Protein AF-A0A9J6GBS5-F1 (afdb_monomer_lite)

Sequence (223 aa):
MFEITDFQKIGVGLAGFGVAFLFLGVLLLFDKGLLALGNILFLCGLAFVIGLERTFRFFFQRHKIRGTLAFFGGIFIVIFGFPLIGIIVETYGFVLLFRQARIGLLFLWIAFQETRAGQLCSLVAPWLLAVLEFASDFLHSWAAKAAAVARHARDAAAERMGPAVARAREAARSTANAARRAWDGAARAATATREAAGIAAARVTSAASIGARQVAASVAVGG

Foldseek 3Di:
DPPDDPLLVVLLVLLVVLVVLCVVCVVVVNPLVSPLVSLVSNLSSVCSNCPVVRSVCLLPPPQLVQLNCQQVVLSVCSNVPNVVVSVVSNVVSVCSSCVPPPVVVVSVVVVVVVVPDPPCCVVCVVVVVVVVVVVVVVVVVVVVVVVVVVVVVVVVVCVVCVVVVVVVVVVVVVVVVVVVVVVVVVVVVVVVVVVVVVVVVVVVVVVVVVVVVVVVVVVVVVD

pLDDT: mean 73.9, std 12.35, range [40.25, 95.62]

InterPro domains:
  IPR007305 Vesicle transport protein, Got1/SFT2-like [PF04178] (15-103)
  IPR045176 Protein transport protein Got1 [PTHR21493] (1-100)

Secondary structure (DSSP, 8-state):
-----HHHHHHHHHHHHHHHHHHHHHHTTS-HHHHHHHHHHHHHHHHHHH-HHHHHHHHT-TTTHHHHHHHHHHHHHHHHT-HHHHHHHHHHHHHHHHTT-HHHHHHHHHHHHGGG-TTHHHHHHHHHHHHHHHHHHHHHHHHHHHHHHHHHHHHHHHHHHHHHHHHHHHHHHHHHHHHHHHHHHHHHHHHHHHHHHHHHHHHHHHHHHHHHHHHHHHHHH--

Radius of gyration: 45.29 Å; chains: 1; bounding box: 102×43×122 Å

Organism: Haemaphysalis longicornis (NCBI:txid44386)

Structure (mmCIF, N/CA/C/O backbone):
data_AF-A0A9J6GBS5-F1
#
_entry.id   AF-A0A9J6GBS5-F1
#
loop_
_atom_site.group_PDB
_atom_site.id
_atom_site.type_symbol
_atom_site.label_atom_id
_atom_site.label_alt_id
_atom_site.label_comp_id
_atom_site.label_asym_id
_atom_site.label_entity_id
_atom_site.label_seq_id
_atom_site.pdbx_PDB_ins_code
_atom_site.Cartn_x
_atom_site.Cartn_y
_atom_site.Cartn_z
_atom_site.occupancy
_atom_site.B_iso_or_equiv
_atom_site.auth_seq_id
_atom_site.auth_comp_id
_atom_site.auth_asym_id
_atom_site.auth_atom_id
_atom_site.pdbx_PDB_model_num
ATOM 1 N N . MET A 1 1 ? -23.380 20.936 25.375 1.00 41.56 1 MET A N 1
ATOM 2 C CA . MET A 1 1 ? -22.715 20.458 24.143 1.00 41.56 1 MET A CA 1
ATOM 3 C C . MET A 1 1 ? -22.132 19.093 24.461 1.00 41.56 1 MET A C 1
ATOM 5 O O . MET A 1 1 ? -21.594 18.953 25.548 1.00 41.56 1 MET A O 1
ATOM 9 N N . PHE A 1 2 ? -22.311 18.081 23.609 1.00 40.25 2 PHE A N 1
ATOM 10 C CA . PHE A 1 2 ? -21.666 16.779 23.817 1.00 40.25 2 PHE A CA 1
ATOM 11 C C . PHE A 1 2 ? -20.147 16.980 23.710 1.00 40.25 2 PHE A C 1
ATOM 13 O O . PHE A 1 2 ? -19.656 17.272 22.623 1.00 40.25 2 PHE A O 1
ATOM 20 N N . GLU A 1 3 ? -19.418 16.902 24.825 1.00 50.00 3 GLU A N 1
ATOM 21 C CA . GLU A 1 3 ? -17.952 16.939 24.823 1.00 50.00 3 GLU A CA 1
ATOM 22 C C . GLU A 1 3 ? -17.428 15.674 24.140 1.00 50.00 3 GLU A C 1
ATOM 24 O O . GLU A 1 3 ? -17.391 14.591 24.724 1.00 50.00 3 GLU A O 1
ATOM 29 N N . ILE A 1 4 ? -17.061 15.802 22.866 1.00 58.06 4 ILE A N 1
ATOM 30 C CA . ILE A 1 4 ? -16.294 14.778 22.160 1.00 58.06 4 ILE A CA 1
ATOM 31 C C . ILE A 1 4 ? -14.890 14.793 22.763 1.00 58.06 4 ILE A C 1
ATOM 33 O O . ILE A 1 4 ? -14.203 15.814 22.702 1.00 58.06 4 ILE A O 1
ATOM 37 N N . THR A 1 5 ? -14.468 13.666 23.334 1.00 67.56 5 THR A N 1
ATOM 38 C CA . THR A 1 5 ? -13.135 13.523 23.936 1.00 67.56 5 THR A CA 1
ATOM 39 C C . THR A 1 5 ? -12.060 13.618 22.849 1.00 67.56 5 THR A C 1
ATOM 41 O O . THR A 1 5 ? -12.264 13.129 21.738 1.00 67.56 5 THR A O 1
ATOM 44 N N . ASP A 1 6 ? -10.896 14.203 23.142 1.00 69.56 6 ASP A N 1
ATOM 45 C CA . ASP A 1 6 ? -9.840 14.410 22.131 1.00 69.56 6 ASP A CA 1
ATOM 46 C C . ASP A 1 6 ? -9.357 13.099 21.487 1.00 69.56 6 ASP A C 1
ATOM 48 O O . ASP A 1 6 ? -9.089 13.049 20.287 1.00 69.56 6 ASP A O 1
ATOM 52 N N . PHE A 1 7 ? -9.383 11.994 22.239 1.00 66.00 7 PHE A N 1
ATOM 53 C CA . PHE A 1 7 ? -9.142 10.649 21.708 1.00 66.00 7 PHE A CA 1
ATOM 54 C C . PHE A 1 7 ? -10.157 10.219 20.645 1.00 66.00 7 PHE A C 1
ATOM 56 O O . PHE A 1 7 ? -9.785 9.560 19.679 1.00 66.00 7 PHE A O 1
ATOM 63 N N . GLN A 1 8 ? -11.426 10.606 20.781 1.00 72.44 8 GLN A N 1
ATOM 64 C CA . GLN A 1 8 ? -12.451 10.270 19.796 1.00 72.44 8 GLN A CA 1
ATOM 65 C C . GLN A 1 8 ? -12.251 11.059 18.503 1.00 72.44 8 GLN A C 1
ATOM 67 O O . GLN A 1 8 ? -12.411 10.489 17.430 1.00 72.44 8 GLN A O 1
ATOM 72 N N . LYS A 1 9 ? -11.834 12.330 18.585 1.00 67.69 9 LYS A N 1
ATOM 73 C CA . LYS A 1 9 ? -11.489 13.138 17.400 1.00 67.69 9 LYS A CA 1
ATOM 74 C C . LYS A 1 9 ? -10.313 12.529 16.637 1.00 67.69 9 LYS A C 1
ATOM 76 O O . LYS A 1 9 ? -10.390 12.355 15.423 1.00 67.69 9 LYS A O 1
ATOM 81 N N . ILE A 1 10 ? -9.261 12.131 17.359 1.00 65.75 10 ILE A N 1
ATOM 82 C CA . ILE A 1 10 ? -8.110 11.422 16.778 1.00 65.75 10 ILE A CA 1
ATOM 83 C C . ILE A 1 10 ? -8.564 10.092 16.164 1.00 65.75 10 ILE A C 1
ATOM 85 O O . ILE A 1 10 ? -8.184 9.765 15.042 1.00 65.75 10 ILE A O 1
ATOM 89 N N . GLY A 1 11 ? -9.428 9.348 16.858 1.00 72.88 11 GLY A N 1
ATOM 90 C CA . GLY A 1 11 ? -9.975 8.084 16.373 1.00 72.88 11 GLY A CA 1
ATOM 91 C C . GLY A 1 11 ? -10.782 8.220 15.082 1.00 72.88 11 GLY A C 1
ATOM 92 O O . GLY A 1 11 ? -10.635 7.386 14.191 1.00 72.88 11 GLY A O 1
ATOM 93 N N . VAL A 1 12 ? -11.598 9.272 14.949 1.00 70.25 12 VAL A N 1
ATOM 94 C CA . VAL A 1 12 ? -12.374 9.554 13.728 1.00 70.25 12 VAL A CA 1
ATOM 95 C C . VAL A 1 12 ? -11.437 9.851 12.559 1.00 70.25 12 VAL A C 1
ATOM 97 O O . VAL A 1 12 ? -11.611 9.273 11.485 1.00 70.25 12 VAL A O 1
ATOM 100 N N . GLY A 1 13 ? -10.401 10.669 12.781 1.00 71.12 13 GLY A N 1
ATOM 101 C CA . GLY A 1 13 ? -9.370 10.938 11.777 1.00 71.12 13 GLY A CA 1
ATOM 102 C C . GLY A 1 13 ? -8.645 9.665 11.332 1.00 71.12 13 GLY A C 1
ATOM 103 O O . GLY A 1 13 ? -8.530 9.402 10.138 1.00 71.12 13 GLY A O 1
ATOM 104 N N . LEU A 1 14 ? -8.235 8.822 12.282 1.00 76.50 14 LEU A N 1
ATOM 105 C CA . LEU A 1 14 ? -7.505 7.584 12.005 1.00 76.50 14 LEU A CA 1
ATOM 106 C C . LEU A 1 14 ? -8.379 6.528 11.298 1.00 76.50 14 LEU A C 1
ATOM 108 O O . LEU A 1 14 ? -7.907 5.842 10.392 1.00 76.50 14 LEU A O 1
ATOM 112 N N . ALA A 1 15 ? -9.666 6.436 11.652 1.00 78.06 15 ALA A N 1
ATOM 113 C CA . ALA A 1 15 ? -10.622 5.551 10.988 1.00 78.06 15 ALA A CA 1
ATOM 114 C C . ALA A 1 15 ? -10.911 6.004 9.548 1.00 78.06 15 ALA A C 1
ATOM 116 O O . ALA A 1 15 ? -10.875 5.184 8.630 1.00 78.06 15 ALA A O 1
ATOM 117 N N . GLY A 1 16 ? -11.142 7.305 9.332 1.00 75.69 16 GLY A N 1
ATOM 118 C CA . GLY A 1 16 ? -11.307 7.873 7.990 1.00 75.69 16 GLY A CA 1
ATOM 119 C C . GLY A 1 16 ? -10.059 7.679 7.127 1.00 75.69 16 GLY A C 1
ATOM 120 O O . GLY A 1 16 ? -10.157 7.329 5.951 1.00 75.69 16 GLY A O 1
ATOM 121 N N . PHE A 1 17 ? -8.880 7.809 7.734 1.00 73.19 17 PHE A N 1
ATOM 122 C CA . PHE A 1 17 ? -7.609 7.580 7.062 1.00 73.19 17 PHE A CA 1
ATOM 123 C C . PHE A 1 17 ? -7.395 6.102 6.687 1.00 73.19 17 PHE A C 1
ATOM 125 O O . PHE A 1 17 ? -6.987 5.803 5.565 1.00 73.19 17 PHE A O 1
ATOM 132 N N . GLY A 1 18 ? -7.777 5.166 7.561 1.00 81.94 18 GLY A N 1
ATOM 133 C CA . GLY A 1 18 ? -7.796 3.734 7.247 1.00 81.94 18 GLY A CA 1
ATOM 134 C C . GLY A 1 18 ? -8.696 3.396 6.053 1.00 81.94 18 GLY A C 1
ATOM 135 O O . GLY A 1 18 ? -8.267 2.686 5.145 1.00 81.94 18 GLY A O 1
ATOM 136 N N . VAL A 1 19 ? -9.903 3.974 5.988 1.00 79.19 19 VAL A N 1
ATOM 137 C CA . VAL A 1 19 ? -10.825 3.796 4.846 1.00 79.19 19 VAL A CA 1
ATOM 138 C C . VAL A 1 19 ? -10.226 4.339 3.543 1.00 79.19 19 VAL A C 1
ATOM 140 O O . VAL A 1 19 ? -10.346 3.690 2.503 1.00 79.19 19 VAL A O 1
ATOM 143 N N . ALA A 1 20 ? -9.538 5.483 3.583 1.00 75.12 20 ALA A N 1
ATOM 144 C CA . ALA A 1 20 ? -8.852 6.027 2.411 1.00 75.12 20 ALA A CA 1
ATOM 145 C C . ALA A 1 20 ? -7.739 5.091 1.902 1.00 75.12 20 ALA A C 1
ATOM 147 O O . ALA A 1 20 ? -7.615 4.889 0.696 1.00 75.12 20 ALA A O 1
ATOM 148 N N . PHE A 1 21 ? -6.973 4.467 2.805 1.00 78.62 21 PHE A N 1
ATOM 149 C CA . PHE A 1 21 ? -5.938 3.487 2.452 1.00 78.62 21 PHE A CA 1
ATOM 150 C C . PHE A 1 21 ? -6.508 2.181 1.901 1.00 78.62 21 PHE A C 1
ATOM 152 O O . PHE A 1 21 ? -5.945 1.623 0.960 1.00 78.62 21 PHE A O 1
ATOM 159 N N . LEU A 1 22 ? -7.647 1.724 2.425 1.00 83.19 22 LEU A N 1
ATOM 160 C CA . LEU A 1 22 ? -8.371 0.587 1.857 1.00 83.19 22 LEU A CA 1
ATOM 161 C C . LEU A 1 22 ? -8.861 0.897 0.441 1.00 83.19 22 LEU A C 1
ATOM 163 O O . LEU A 1 22 ? -8.649 0.100 -0.472 1.00 83.19 22 LEU A O 1
ATOM 167 N N . PHE A 1 23 ? -9.444 2.078 0.232 1.00 80.12 23 PHE A N 1
ATOM 168 C CA . PHE A 1 23 ? -9.890 2.525 -1.086 1.00 80.12 23 PHE A CA 1
ATOM 169 C C . PHE A 1 23 ? -8.724 2.655 -2.076 1.00 80.12 23 PHE A C 1
ATOM 171 O O . PHE A 1 23 ? -8.799 2.142 -3.192 1.00 80.12 23 PHE A O 1
ATOM 178 N N . LEU A 1 24 ? -7.612 3.265 -1.656 1.00 77.50 24 LEU A N 1
ATOM 179 C CA . LEU A 1 24 ? -6.405 3.378 -2.473 1.00 77.50 24 LEU A CA 1
ATOM 180 C C . LEU A 1 24 ? -5.793 2.002 -2.784 1.00 77.50 24 LEU A C 1
ATOM 182 O O . LEU A 1 24 ? -5.370 1.766 -3.913 1.00 77.50 24 LEU A O 1
ATOM 186 N N . GLY A 1 25 ? -5.802 1.078 -1.820 1.00 83.06 25 GLY A N 1
ATOM 187 C CA . GLY A 1 25 ? -5.368 -0.306 -2.008 1.00 83.06 25 GLY A CA 1
ATOM 188 C C . GLY A 1 25 ? -6.194 -1.044 -3.062 1.00 83.06 25 GLY A C 1
ATOM 189 O O . GLY A 1 25 ? -5.632 -1.778 -3.871 1.00 83.06 25 GLY A O 1
ATOM 190 N N . VAL A 1 26 ? -7.507 -0.799 -3.121 1.00 78.69 26 VAL A N 1
ATOM 191 C CA . VAL A 1 26 ? -8.381 -1.323 -4.186 1.00 78.69 26 VAL A CA 1
ATOM 192 C C . VAL A 1 26 ? -8.064 -0.681 -5.540 1.00 78.69 26 VAL A C 1
ATOM 194 O O . VAL A 1 26 ? -7.950 -1.400 -6.533 1.00 78.69 26 VAL A O 1
ATOM 197 N N . LEU A 1 27 ? -7.875 0.644 -5.594 1.00 77.06 27 LEU A N 1
ATOM 198 C CA . LEU A 1 27 ? -7.564 1.364 -6.837 1.00 77.06 27 LEU A CA 1
ATOM 199 C C . LEU A 1 27 ? -6.208 0.971 -7.443 1.00 77.06 27 LEU A C 1
ATOM 201 O O . LEU A 1 27 ? -6.093 0.880 -8.663 1.00 77.06 27 LEU A O 1
ATOM 205 N N . LEU A 1 28 ? -5.197 0.688 -6.616 1.00 79.56 28 LEU A N 1
ATOM 206 C CA . LEU A 1 28 ? -3.868 0.235 -7.050 1.00 79.56 28 LEU A CA 1
ATOM 207 C C . LEU A 1 28 ? -3.808 -1.273 -7.374 1.00 79.56 28 LEU A C 1
ATOM 209 O O . LEU A 1 28 ? -2.770 -1.903 -7.200 1.00 79.56 28 LEU A O 1
ATOM 213 N N . LEU A 1 29 ? -4.905 -1.847 -7.886 1.00 76.81 29 LEU A N 1
ATOM 214 C CA . LEU A 1 29 ? -5.030 -3.266 -8.256 1.00 76.81 29 LEU A CA 1
ATOM 215 C C . LEU A 1 29 ? -4.855 -4.232 -7.070 1.00 76.81 29 LEU A C 1
ATOM 217 O O . LEU A 1 29 ? -4.189 -5.260 -7.188 1.00 76.81 29 LEU A O 1
ATOM 221 N N . PHE A 1 30 ? -5.509 -3.933 -5.944 1.00 74.88 30 PHE A N 1
ATOM 222 C CA . PHE A 1 30 ? -5.502 -4.760 -4.730 1.00 74.88 30 PHE A CA 1
ATOM 223 C C . PHE A 1 30 ? -4.106 -4.941 -4.114 1.00 74.88 30 PHE A C 1
ATOM 225 O O . PHE A 1 30 ? -3.674 -6.062 -3.818 1.00 74.88 30 PHE A O 1
ATOM 232 N N . ASP A 1 31 ? -3.404 -3.827 -3.887 1.00 80.44 31 ASP A N 1
ATOM 233 C CA . ASP A 1 31 ? -2.113 -3.841 -3.199 1.00 80.44 31 ASP A CA 1
ATOM 234 C C . ASP A 1 31 ? -2.283 -4.345 -1.754 1.00 80.44 31 ASP A C 1
ATOM 236 O O . ASP A 1 31 ? -2.947 -3.730 -0.913 1.00 80.44 31 ASP A O 1
ATOM 240 N N . LYS A 1 32 ? -1.672 -5.499 -1.467 1.00 81.75 32 LYS A N 1
ATOM 241 C CA . LYS A 1 32 ? -1.784 -6.198 -0.178 1.00 81.75 32 LYS A CA 1
ATOM 242 C C . LYS A 1 32 ? -1.235 -5.365 0.981 1.00 81.75 32 LYS A C 1
ATOM 244 O O . LYS A 1 32 ? -1.745 -5.471 2.093 1.00 81.75 32 LYS A O 1
ATOM 249 N N . GLY A 1 33 ? -0.199 -4.562 0.731 1.00 81.94 33 GLY A N 1
ATOM 250 C CA . GLY A 1 33 ? 0.441 -3.724 1.738 1.00 81.94 33 GLY A CA 1
ATOM 251 C C . GLY A 1 33 ? -0.453 -2.559 2.140 1.00 81.94 33 GLY A C 1
ATOM 252 O O . GLY A 1 33 ? -0.668 -2.344 3.331 1.00 81.94 33 GLY A O 1
ATOM 253 N N . LEU A 1 34 ? -1.035 -1.860 1.163 1.00 83.69 34 LEU A N 1
ATOM 254 C CA . LEU A 1 34 ? -1.983 -0.773 1.434 1.00 83.69 34 LEU A CA 1
ATOM 255 C C . LEU A 1 34 ? -3.262 -1.270 2.104 1.00 83.69 34 LEU A C 1
ATOM 257 O O . LEU A 1 34 ? -3.743 -0.625 3.031 1.00 83.69 34 LEU A O 1
ATOM 261 N N . LEU A 1 35 ? -3.785 -2.421 1.672 1.00 87.12 35 LEU A N 1
ATOM 262 C CA . LEU A 1 35 ? -4.969 -3.023 2.284 1.00 87.12 35 LEU A CA 1
ATOM 263 C C . LEU A 1 35 ? -4.705 -3.427 3.742 1.00 87.12 35 LEU A C 1
ATOM 265 O O . LEU A 1 35 ? -5.509 -3.132 4.624 1.00 87.12 35 LEU A O 1
ATOM 269 N N . ALA A 1 36 ? -3.551 -4.040 4.024 1.00 85.38 36 ALA A N 1
ATOM 270 C CA . ALA A 1 36 ? -3.161 -4.384 5.389 1.00 85.38 36 ALA A CA 1
ATOM 271 C C . ALA A 1 36 ? -2.962 -3.137 6.265 1.00 85.38 36 ALA A C 1
ATOM 273 O O . ALA A 1 36 ? -3.439 -3.102 7.401 1.00 85.38 36 ALA A O 1
ATOM 274 N N . LEU A 1 37 ? -2.302 -2.100 5.737 1.00 83.56 37 LEU A N 1
ATOM 275 C CA . LEU A 1 37 ? -2.094 -0.842 6.452 1.00 83.56 37 LEU A CA 1
ATOM 276 C C . LEU A 1 37 ? -3.438 -0.161 6.750 1.00 83.56 37 LEU A C 1
ATOM 278 O O . LEU A 1 37 ? -3.706 0.189 7.897 1.00 83.56 37 LEU A O 1
ATOM 282 N N . GLY A 1 38 ? -4.316 -0.059 5.749 1.00 85.69 38 GLY A N 1
ATOM 283 C CA . GLY A 1 38 ? -5.663 0.489 5.896 1.00 85.69 38 GLY A CA 1
ATOM 284 C C . GLY A 1 38 ? -6.472 -0.221 6.981 1.00 85.69 38 GLY A C 1
ATOM 285 O O . GLY A 1 38 ? -7.075 0.444 7.820 1.00 85.69 38 GLY A O 1
ATOM 286 N N . ASN A 1 39 ? -6.390 -1.553 7.048 1.00 88.19 39 ASN A N 1
ATOM 287 C CA . ASN A 1 39 ? -7.055 -2.358 8.075 1.00 88.19 39 ASN A CA 1
ATOM 288 C C . ASN A 1 39 ? -6.536 -2.105 9.490 1.00 88.19 39 ASN A C 1
ATOM 290 O O . ASN A 1 39 ? -7.329 -2.000 10.429 1.00 88.19 39 ASN A O 1
ATOM 294 N N . ILE A 1 40 ? -5.220 -1.968 9.658 1.00 85.00 40 ILE A N 1
ATOM 295 C CA . ILE A 1 40 ? -4.613 -1.654 10.958 1.00 85.00 40 ILE A CA 1
ATOM 296 C C . ILE A 1 40 ? -5.029 -0.252 11.411 1.00 85.00 40 ILE A C 1
ATOM 298 O O . ILE A 1 40 ? -5.483 -0.080 12.543 1.00 85.00 40 ILE A O 1
ATOM 302 N N . LEU A 1 41 ? -4.929 0.741 10.523 1.00 83.50 41 LEU A N 1
ATOM 303 C CA . LEU A 1 41 ? -5.320 2.119 10.821 1.00 83.50 41 LEU A CA 1
ATOM 304 C C . LEU A 1 41 ? -6.804 2.221 11.164 1.00 83.50 41 LEU A C 1
ATOM 306 O O . LEU A 1 41 ? -7.175 2.891 12.128 1.00 83.50 41 LEU A O 1
ATOM 310 N N . PHE A 1 42 ? -7.643 1.514 10.410 1.00 85.00 42 PHE A N 1
ATOM 311 C CA . PHE A 1 42 ? -9.076 1.476 10.635 1.00 85.00 42 PHE A CA 1
ATOM 312 C C . PHE A 1 42 ? -9.428 0.870 12.000 1.00 85.00 42 PHE A C 1
ATOM 314 O O . PHE A 1 42 ? -10.214 1.450 12.750 1.00 85.00 42 PHE A O 1
ATOM 321 N N . LEU A 1 43 ? -8.798 -0.250 12.368 1.00 84.31 43 LEU A N 1
ATOM 322 C CA . LEU A 1 43 ? -8.975 -0.889 13.674 1.00 84.31 43 LEU A CA 1
ATOM 323 C C . LEU A 1 43 ? -8.491 -0.014 14.832 1.00 84.31 43 LEU A C 1
ATOM 325 O O . LEU A 1 43 ? -9.193 0.110 15.838 1.00 84.31 43 LEU A O 1
ATOM 329 N N . CYS A 1 44 ? -7.321 0.615 14.695 1.00 82.00 44 CYS A N 1
ATOM 330 C CA . CYS A 1 44 ? -6.814 1.566 15.681 1.00 82.00 44 CYS A CA 1
ATOM 331 C C . CYS A 1 44 ? -7.753 2.770 15.827 1.00 82.00 44 CYS A C 1
ATOM 333 O O . CYS A 1 44 ? -8.066 3.168 16.949 1.00 82.00 44 CYS A O 1
ATOM 335 N N . GLY A 1 45 ? -8.258 3.315 14.718 1.00 78.62 45 GLY A N 1
ATOM 336 C CA . GLY A 1 45 ? -9.210 4.423 14.735 1.00 78.62 45 GLY A CA 1
ATOM 337 C C . GLY A 1 45 ? -10.508 4.046 15.433 1.00 78.62 45 GLY A C 1
ATOM 338 O O . GLY A 1 45 ? -10.952 4.741 16.345 1.00 78.62 45 GLY A O 1
ATOM 339 N N . LEU A 1 46 ? -11.063 2.880 15.101 1.00 80.94 46 LEU A N 1
ATOM 340 C CA . LEU A 1 46 ? -12.254 2.348 15.752 1.00 80.94 46 LEU A CA 1
ATOM 341 C C . LEU A 1 46 ? -12.054 2.159 17.266 1.00 80.94 46 LEU A C 1
ATOM 343 O O . LEU A 1 46 ? -12.938 2.514 18.051 1.00 80.94 46 LEU A O 1
ATOM 347 N N . ALA A 1 47 ? -10.887 1.654 17.675 1.00 80.88 47 ALA A N 1
ATOM 348 C CA . ALA A 1 47 ? -10.535 1.485 19.080 1.00 80.88 47 ALA A CA 1
ATOM 349 C C . ALA A 1 47 ? -10.457 2.821 19.834 1.00 80.88 47 ALA A C 1
ATOM 351 O O . ALA A 1 47 ? -10.868 2.884 20.991 1.00 80.88 47 ALA A O 1
ATOM 352 N N . PHE A 1 48 ? -9.996 3.896 19.191 1.00 73.94 48 PHE A N 1
ATOM 353 C CA . PHE A 1 48 ? -9.969 5.235 19.787 1.00 73.94 48 PHE A CA 1
ATOM 354 C C . PHE A 1 48 ? -11.343 5.921 19.815 1.00 73.94 48 PHE A C 1
ATOM 356 O O . PHE A 1 48 ? -11.651 6.603 20.790 1.00 73.94 48 PHE A O 1
ATOM 363 N N . VAL A 1 49 ? -12.206 5.702 18.813 1.00 73.75 49 VAL A N 1
ATOM 364 C CA . VAL A 1 49 ? -13.579 6.253 18.812 1.00 73.75 49 VAL A CA 1
ATOM 365 C C . VAL A 1 49 ? -14.442 5.622 19.908 1.00 73.75 49 VAL A C 1
ATOM 367 O O . VAL A 1 49 ? -15.182 6.319 20.607 1.00 73.75 49 VAL A O 1
ATOM 370 N N . ILE A 1 50 ? -14.364 4.297 20.059 1.00 72.88 50 ILE A N 1
ATOM 371 C CA . ILE A 1 50 ? -15.185 3.535 21.014 1.00 72.88 50 ILE A CA 1
ATOM 372 C C . ILE A 1 50 ? -14.525 3.464 22.406 1.00 72.88 50 ILE A C 1
ATOM 374 O O . ILE A 1 50 ? -15.223 3.361 23.419 1.00 72.88 50 ILE A O 1
ATOM 378 N N . GLY A 1 51 ? -13.194 3.531 22.464 1.00 69.38 51 GLY A N 1
ATOM 379 C CA . GLY A 1 51 ? -12.363 3.284 23.643 1.00 69.38 51 GLY A CA 1
ATOM 380 C C . GLY A 1 51 ? -11.850 1.839 23.681 1.00 69.38 51 GLY A C 1
ATOM 381 O O . GLY A 1 51 ? -12.623 0.899 23.487 1.00 69.38 51 GLY A O 1
ATOM 382 N N . LEU A 1 52 ? -10.554 1.642 23.951 1.00 64.56 52 LEU A N 1
ATOM 383 C CA . LEU A 1 52 ? -9.851 0.345 23.898 1.00 64.56 52 LEU A CA 1
ATOM 384 C C . LEU A 1 52 ? -10.557 -0.761 24.703 1.00 64.56 52 LEU A C 1
ATOM 386 O O . LEU A 1 52 ? -10.838 -1.841 24.183 1.00 64.56 52 LEU A O 1
ATOM 390 N N . GLU A 1 53 ? -10.929 -0.460 25.945 1.00 64.81 53 GLU A N 1
ATOM 391 C CA . GLU A 1 53 ? -11.574 -1.408 26.861 1.00 64.81 53 GLU A CA 1
ATOM 392 C C . GLU A 1 53 ? -12.998 -1.784 26.409 1.00 64.81 53 GLU A C 1
ATOM 394 O O . GLU A 1 53 ? -13.410 -2.947 26.451 1.00 64.81 53 GLU A O 1
ATOM 399 N N . ARG A 1 54 ? -13.747 -0.805 25.885 1.00 66.94 54 ARG A N 1
ATOM 400 C CA . ARG A 1 54 ? -15.104 -1.012 25.358 1.00 66.94 54 ARG A CA 1
ATOM 401 C C . ARG A 1 54 ? -15.087 -1.734 24.015 1.00 66.94 54 ARG A C 1
ATOM 403 O O . ARG A 1 54 ? -15.968 -2.553 23.769 1.00 66.94 54 ARG A O 1
ATOM 410 N N . THR A 1 55 ? -14.077 -1.483 23.186 1.00 65.88 55 THR A N 1
ATOM 411 C CA . THR A 1 55 ? -13.885 -2.118 21.876 1.00 65.88 55 THR A CA 1
ATOM 412 C C . THR A 1 55 ? -13.561 -3.594 22.038 1.00 65.88 55 THR A C 1
ATOM 414 O O . THR A 1 55 ? -14.227 -4.425 21.426 1.00 65.88 55 THR A O 1
ATOM 417 N N . PHE A 1 56 ? -12.634 -3.949 22.934 1.00 67.12 56 PHE A N 1
ATOM 418 C CA . PHE A 1 56 ? -12.345 -5.354 23.235 1.00 67.12 56 PHE A CA 1
ATOM 419 C C . PHE A 1 56 ? -13.583 -6.087 23.753 1.00 67.12 56 PHE A C 1
ATOM 421 O O . PHE A 1 56 ? -13.920 -7.165 23.260 1.00 67.12 56 PHE A O 1
ATOM 428 N N . ARG A 1 57 ? -14.326 -5.476 24.684 1.00 69.81 57 ARG A N 1
ATOM 429 C CA . ARG A 1 57 ? -15.561 -6.073 25.207 1.00 69.81 57 ARG A CA 1
ATOM 430 C C . ARG A 1 57 ? -16.664 -6.176 24.148 1.00 69.81 57 ARG A C 1
ATOM 432 O O . ARG A 1 57 ? -17.465 -7.101 24.207 1.00 69.81 57 ARG A O 1
ATOM 439 N N . PHE A 1 58 ? -16.706 -5.261 23.181 1.00 67.50 58 PHE A N 1
ATOM 440 C CA . PHE A 1 58 ? -17.662 -5.261 22.071 1.00 67.50 58 PHE A CA 1
ATOM 441 C C . PHE A 1 58 ? -17.330 -6.324 21.011 1.00 67.50 58 PHE A C 1
ATOM 443 O O . PHE A 1 58 ? -18.223 -7.047 20.572 1.00 67.50 58 PHE A O 1
ATOM 450 N N . PHE A 1 59 ? -16.053 -6.482 20.652 1.00 67.50 59 PHE A N 1
ATOM 451 C CA . PHE A 1 59 ? -15.600 -7.500 19.698 1.00 67.50 59 PHE A CA 1
ATOM 452 C C . PHE A 1 59 ? -15.693 -8.927 20.263 1.00 67.50 59 PHE A C 1
ATOM 454 O O . PHE A 1 59 ? -16.000 -9.857 19.515 1.00 67.50 59 PHE A O 1
ATOM 461 N N . PHE A 1 60 ? -15.492 -9.118 21.572 1.00 66.25 60 PHE A N 1
ATOM 462 C CA . PHE A 1 60 ? -15.547 -10.438 22.222 1.00 66.25 60 PHE A CA 1
ATOM 463 C C . PHE A 1 60 ? -16.907 -10.802 22.839 1.00 66.25 60 PHE A C 1
ATOM 465 O O . PHE A 1 60 ? -17.039 -11.818 23.526 1.00 66.25 60 PHE A O 1
ATOM 472 N N . GLN A 1 61 ? -17.962 -10.029 22.573 1.00 71.81 61 GLN A N 1
ATOM 473 C CA . GLN A 1 61 ? -19.312 -10.411 22.983 1.00 71.81 61 GLN A CA 1
ATOM 474 C C . GLN A 1 61 ? -19.784 -11.672 22.251 1.00 71.81 61 GLN A C 1
ATOM 476 O O . GLN A 1 61 ? -19.720 -11.757 21.025 1.00 71.81 61 GLN A O 1
ATOM 481 N N . ARG A 1 62 ? -20.344 -12.636 23.000 1.00 65.75 62 ARG A N 1
ATOM 482 C CA . ARG A 1 62 ? -20.816 -13.936 22.480 1.00 65.75 62 ARG A CA 1
ATOM 483 C C . ARG A 1 62 ? -21.774 -13.810 21.288 1.00 65.75 62 ARG A C 1
ATOM 485 O O . ARG A 1 62 ? -21.748 -14.668 20.412 1.00 65.75 62 ARG A O 1
ATOM 492 N N . HIS A 1 63 ? -22.573 -12.740 21.205 1.00 69.81 63 HIS A N 1
ATOM 493 C CA . HIS A 1 63 ? -23.484 -12.516 20.073 1.00 69.81 63 HIS A CA 1
ATOM 494 C C . HIS A 1 63 ? -22.819 -11.874 18.843 1.00 69.81 63 HIS A C 1
ATOM 496 O O . HIS A 1 63 ? -23.411 -11.891 17.765 1.00 69.81 63 HIS A O 1
ATOM 502 N N . LYS A 1 64 ? -21.599 -11.335 18.978 1.00 71.81 64 LYS A N 1
ATOM 503 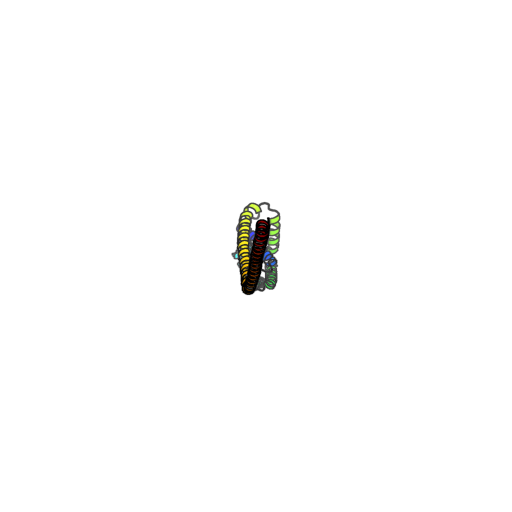C CA . LYS A 1 64 ? -20.821 -10.681 17.908 1.00 71.81 64 LYS A CA 1
ATOM 504 C C . LYS A 1 64 ? -19.642 -11.489 17.385 1.00 71.81 64 LYS A C 1
ATOM 506 O O . LYS A 1 64 ? -19.135 -11.147 16.320 1.00 71.81 64 LYS A O 1
ATOM 511 N N . ILE A 1 65 ? -19.266 -12.585 18.048 1.00 78.69 65 ILE A N 1
ATOM 512 C CA . ILE A 1 65 ? -18.116 -13.425 17.662 1.00 78.69 65 ILE A CA 1
ATOM 513 C C . ILE A 1 65 ? -18.145 -13.821 16.181 1.00 78.69 65 ILE A C 1
ATOM 515 O O . ILE A 1 65 ? -17.102 -13.811 15.543 1.00 78.69 65 ILE A O 1
ATOM 519 N N . ARG A 1 66 ? -19.319 -14.109 15.600 1.00 81.69 66 ARG A N 1
ATOM 520 C CA . ARG A 1 66 ? -19.429 -14.452 14.168 1.00 81.69 66 ARG A CA 1
ATOM 521 C C . ARG A 1 66 ? -18.969 -13.316 13.245 1.00 81.69 66 ARG A C 1
ATOM 523 O O . ARG A 1 66 ? -18.339 -13.584 12.231 1.00 81.69 66 ARG A O 1
ATOM 530 N N . GLY A 1 67 ? -19.269 -12.066 13.601 1.00 83.12 67 GLY A N 1
ATOM 531 C CA . GLY A 1 67 ? -18.824 -10.886 12.854 1.00 83.12 67 GLY A CA 1
ATOM 532 C C . GLY A 1 67 ? -17.339 -10.610 13.070 1.00 83.12 67 GLY A C 1
ATOM 533 O O . GLY A 1 67 ? -16.616 -10.397 12.106 1.00 83.12 67 GLY A O 1
ATOM 534 N N . THR A 1 68 ? -16.868 -10.717 14.316 1.00 83.44 68 THR A N 1
ATOM 535 C CA . THR A 1 68 ? -15.446 -10.605 14.678 1.00 83.44 68 THR A CA 1
ATOM 536 C C . THR A 1 68 ? -14.586 -11.616 13.929 1.00 83.44 68 THR A C 1
ATOM 538 O O . THR A 1 68 ? -13.606 -11.230 13.302 1.00 83.44 68 THR A O 1
ATOM 541 N N . LEU A 1 69 ? -14.972 -12.896 13.922 1.00 86.56 69 LEU A N 1
ATOM 542 C CA . LEU A 1 69 ? -14.233 -13.932 13.201 1.00 86.56 69 LEU A CA 1
ATOM 543 C C . LEU A 1 69 ? -14.222 -13.685 11.692 1.00 86.56 69 LEU A C 1
ATOM 545 O O . LEU A 1 69 ? -13.192 -13.889 11.066 1.00 86.56 69 LEU A O 1
ATOM 549 N N . ALA A 1 70 ? -15.342 -13.250 11.111 1.00 87.69 70 ALA A N 1
ATOM 550 C CA . ALA A 1 70 ? -15.405 -12.938 9.686 1.00 87.69 70 ALA A CA 1
ATOM 551 C C . ALA A 1 70 ? -14.541 -11.716 9.336 1.00 87.69 70 ALA A C 1
ATOM 553 O O . ALA A 1 70 ? -13.825 -11.742 8.346 1.00 87.69 70 ALA A O 1
ATOM 554 N N . PHE A 1 71 ? -14.538 -10.678 10.174 1.00 86.50 71 PHE A N 1
ATOM 555 C CA . PHE A 1 71 ? -13.734 -9.478 9.960 1.00 86.50 71 PHE A CA 1
ATOM 556 C C . PHE A 1 71 ? -12.228 -9.765 10.071 1.00 86.50 71 PHE A C 1
ATOM 558 O O . PHE A 1 71 ? -11.483 -9.532 9.123 1.00 86.50 71 PHE A O 1
ATOM 565 N N . PHE A 1 72 ? -11.779 -10.364 11.181 1.00 88.00 72 PHE A N 1
ATOM 566 C CA . PHE A 1 72 ? -10.373 -10.760 11.333 1.00 88.00 72 PHE A CA 1
ATOM 567 C C . PHE A 1 72 ? -9.972 -11.845 10.328 1.00 88.00 72 PHE A C 1
ATOM 569 O O . PHE A 1 72 ? -8.868 -11.808 9.795 1.00 88.00 72 PHE A O 1
ATOM 576 N N . GLY A 1 73 ? -10.871 -12.780 10.016 1.00 89.69 73 GLY A N 1
ATOM 577 C CA . GLY A 1 73 ? -10.670 -13.780 8.970 1.00 89.69 73 GLY A CA 1
ATOM 578 C C . GLY A 1 73 ? -10.466 -13.147 7.594 1.00 89.69 73 GLY A C 1
ATOM 579 O O . GLY A 1 73 ? -9.559 -13.553 6.874 1.00 89.69 73 GLY A O 1
ATOM 580 N N . GLY A 1 74 ? -11.235 -12.108 7.260 1.00 87.00 74 GLY A N 1
ATOM 581 C CA . GLY A 1 74 ? -11.048 -11.298 6.056 1.00 87.00 74 GLY A CA 1
ATOM 582 C C . GLY A 1 74 ? -9.657 -10.668 5.999 1.00 87.00 74 GLY A C 1
ATOM 583 O O . GLY A 1 74 ? -8.952 -10.862 5.011 1.00 87.00 74 GLY A O 1
ATOM 584 N N . ILE A 1 75 ? -9.208 -10.038 7.093 1.00 87.81 75 ILE A N 1
ATOM 585 C CA . ILE A 1 75 ? -7.851 -9.472 7.209 1.00 87.81 75 ILE A CA 1
ATOM 586 C C . ILE A 1 75 ? -6.781 -10.545 6.964 1.00 87.81 75 ILE A C 1
ATOM 588 O O . ILE A 1 75 ? -5.856 -10.330 6.181 1.00 87.81 75 ILE A O 1
ATOM 592 N N . PHE A 1 76 ? -6.912 -11.724 7.580 1.00 88.00 76 PHE A N 1
ATOM 593 C CA . PHE A 1 76 ? -5.983 -12.831 7.343 1.00 88.00 76 PHE A CA 1
ATOM 594 C C . PHE A 1 76 ? -5.965 -13.255 5.867 1.00 88.00 76 PHE A C 1
ATOM 596 O O . PHE A 1 76 ? -4.889 -13.414 5.295 1.00 88.00 76 PHE A O 1
ATOM 603 N N . ILE A 1 77 ? -7.128 -13.382 5.221 1.00 87.88 77 ILE A N 1
ATOM 604 C CA . ILE A 1 77 ? -7.236 -13.749 3.798 1.00 87.88 77 ILE A CA 1
ATOM 605 C C . ILE A 1 77 ? -6.563 -12.703 2.889 1.00 87.88 77 ILE A C 1
ATOM 607 O O . ILE A 1 77 ? -5.889 -13.076 1.922 1.00 87.88 77 ILE A O 1
ATOM 611 N N . VAL A 1 78 ? -6.688 -11.408 3.209 1.00 86.12 78 VAL A N 1
ATOM 612 C CA . VAL A 1 78 ? -5.980 -10.325 2.502 1.00 86.12 78 VAL A CA 1
ATOM 613 C C . VAL A 1 78 ? -4.463 -10.523 2.598 1.00 86.12 78 VAL A C 1
ATOM 615 O O . VAL A 1 78 ? -3.777 -10.486 1.573 1.00 86.12 78 VAL A O 1
ATOM 618 N N . ILE A 1 79 ? -3.945 -10.804 3.800 1.00 81.81 79 ILE A N 1
ATOM 619 C CA . ILE A 1 79 ? -2.508 -11.015 4.040 1.00 81.81 79 ILE A CA 1
ATOM 620 C C . ILE A 1 79 ? -1.996 -12.275 3.320 1.00 81.81 79 ILE A C 1
ATOM 622 O O . ILE A 1 79 ? -0.926 -12.240 2.713 1.00 81.81 79 ILE A O 1
ATOM 626 N N . PHE A 1 80 ? -2.771 -13.366 3.306 1.00 82.62 80 PHE A N 1
ATOM 627 C CA . PHE A 1 80 ? -2.412 -14.612 2.608 1.00 82.62 80 PHE A CA 1
ATOM 628 C C . PHE A 1 80 ? -2.432 -14.504 1.079 1.00 82.62 80 PHE A C 1
ATOM 630 O O . PHE A 1 80 ? -1.959 -15.400 0.383 1.00 82.62 80 PHE A O 1
ATOM 637 N N . GLY A 1 81 ? -2.912 -13.385 0.539 1.00 80.25 81 GLY A N 1
ATOM 638 C CA . GLY A 1 81 ? -2.747 -13.054 -0.866 1.00 80.25 81 GLY A CA 1
ATOM 639 C C . GLY A 1 81 ? -3.985 -13.218 -1.731 1.00 80.25 81 GLY A C 1
ATOM 640 O O . GLY A 1 81 ? -3.846 -13.116 -2.948 1.00 80.25 81 GLY A O 1
ATOM 641 N N . PHE A 1 82 ? -5.166 -13.363 -1.124 1.00 84.94 82 PHE A N 1
ATOM 642 C CA . PHE A 1 82 ? -6.461 -13.293 -1.807 1.00 84.94 82 PHE A CA 1
ATOM 643 C C . PHE A 1 82 ? -7.228 -12.014 -1.416 1.00 84.94 82 PHE A C 1
ATOM 645 O O . PHE A 1 82 ? -8.306 -12.099 -0.824 1.00 84.94 82 PHE A O 1
ATOM 652 N N . PRO A 1 83 ? -6.712 -10.810 -1.739 1.00 82.88 83 PRO A N 1
ATOM 653 C CA . PRO A 1 83 ? -7.293 -9.547 -1.287 1.00 82.88 83 PRO A CA 1
ATOM 654 C C . PRO A 1 83 ? -8.741 -9.337 -1.745 1.00 82.88 83 PRO A C 1
ATOM 656 O O . PRO A 1 83 ? -9.537 -8.803 -0.983 1.00 82.88 83 PRO A O 1
ATOM 659 N N . LEU A 1 84 ? -9.124 -9.824 -2.931 1.00 83.06 84 LEU A N 1
ATOM 660 C CA . LEU A 1 84 ? -10.499 -9.704 -3.426 1.00 83.06 84 LEU A CA 1
ATOM 661 C C . LEU A 1 84 ? -11.508 -10.443 -2.528 1.00 83.06 84 LEU A C 1
ATOM 663 O O . LEU A 1 84 ? -12.515 -9.874 -2.116 1.00 83.06 84 LEU A O 1
ATOM 667 N N . ILE A 1 85 ? -11.218 -11.705 -2.194 1.00 86.56 85 ILE A N 1
ATOM 668 C CA . ILE A 1 85 ? -12.059 -12.518 -1.301 1.00 86.56 85 ILE A CA 1
ATOM 669 C C . ILE A 1 85 ? -12.001 -11.939 0.114 1.00 86.56 85 ILE A C 1
ATOM 671 O O . ILE A 1 85 ? -13.029 -11.828 0.779 1.00 86.56 85 ILE A O 1
ATOM 675 N N . GLY A 1 86 ? -10.806 -11.528 0.544 1.00 87.94 86 GLY A N 1
ATOM 676 C CA . GLY A 1 86 ? -10.571 -10.908 1.838 1.00 87.94 86 GLY A CA 1
ATOM 677 C C . GLY A 1 86 ? -11.463 -9.692 2.069 1.00 87.94 86 GLY A C 1
ATOM 678 O O . GLY A 1 86 ? -12.194 -9.686 3.048 1.00 87.94 86 GLY A O 1
ATOM 679 N N . ILE A 1 87 ? -11.511 -8.738 1.133 1.00 87.00 87 ILE A N 1
ATOM 680 C CA . ILE A 1 87 ? -12.347 -7.528 1.241 1.00 87.00 87 ILE A CA 1
ATOM 681 C C . ILE A 1 87 ? -13.840 -7.862 1.309 1.00 87.00 87 ILE A C 1
ATOM 683 O O . ILE A 1 87 ? -14.570 -7.245 2.083 1.00 87.00 87 ILE A O 1
ATOM 687 N N . ILE A 1 88 ? -14.317 -8.840 0.532 1.00 87.38 88 ILE A N 1
ATOM 688 C CA . ILE A 1 88 ? -15.730 -9.255 0.565 1.00 87.38 88 ILE A CA 1
ATOM 689 C C . ILE A 1 88 ? -16.081 -9.829 1.943 1.00 87.38 88 ILE A C 1
ATOM 691 O O . ILE A 1 88 ? -17.082 -9.441 2.549 1.00 87.38 88 ILE A O 1
ATOM 695 N N . VAL A 1 89 ? -15.242 -10.734 2.450 1.00 89.06 89 VAL A N 1
ATOM 696 C CA . VAL A 1 89 ? -15.423 -11.375 3.759 1.00 89.06 89 VAL A CA 1
ATOM 697 C C . VAL A 1 89 ? -15.295 -10.356 4.893 1.00 89.06 89 VAL A C 1
ATOM 699 O O . VAL A 1 89 ? -16.100 -10.361 5.823 1.00 89.06 89 VAL A O 1
ATOM 702 N N . GLU A 1 90 ? -14.330 -9.448 4.791 1.00 89.12 90 GLU A N 1
ATOM 703 C CA . GLU A 1 90 ? -14.080 -8.383 5.753 1.00 89.12 90 GLU A CA 1
ATOM 704 C C . GLU A 1 90 ? -15.258 -7.406 5.815 1.00 89.12 90 GLU A C 1
ATOM 706 O O . GLU A 1 90 ? -15.793 -7.164 6.896 1.00 89.12 90 GLU A O 1
ATOM 711 N N . THR A 1 91 ? -15.746 -6.934 4.662 1.00 83.19 91 THR A N 1
ATOM 712 C CA . THR A 1 91 ? -16.924 -6.056 4.567 1.00 83.19 91 THR A CA 1
ATOM 713 C C . THR A 1 91 ? -18.162 -6.749 5.136 1.00 83.19 91 THR A C 1
ATOM 715 O O . THR A 1 91 ? -18.928 -6.144 5.886 1.00 83.19 91 THR A O 1
ATOM 718 N N . TYR A 1 92 ? -18.349 -8.041 4.847 1.00 86.56 92 TYR A N 1
ATOM 719 C CA . TYR A 1 92 ? -19.445 -8.823 5.417 1.00 86.56 92 TYR A CA 1
ATOM 720 C C . TYR A 1 92 ? -19.338 -8.937 6.947 1.00 86.56 92 TYR A C 1
ATOM 722 O O . TYR A 1 92 ? -20.317 -8.700 7.661 1.00 86.56 92 TYR A O 1
ATOM 730 N N . GLY A 1 93 ? -18.147 -9.248 7.464 1.00 84.88 93 GLY A N 1
ATOM 731 C CA . GLY A 1 93 ? -17.870 -9.310 8.899 1.00 84.88 93 GLY A CA 1
ATOM 732 C C . GLY A 1 93 ? -18.086 -7.968 9.594 1.00 84.88 93 GLY A C 1
ATOM 733 O O . GLY A 1 93 ? -18.724 -7.919 10.649 1.00 84.88 93 GLY A O 1
ATOM 734 N N . PHE A 1 94 ? -17.644 -6.881 8.960 1.00 82.44 94 PHE A N 1
ATOM 735 C CA . PHE A 1 94 ? -17.839 -5.510 9.414 1.00 82.44 94 PHE A CA 1
ATOM 736 C C . PHE A 1 94 ? -19.329 -5.161 9.508 1.00 82.44 94 PHE A C 1
ATOM 738 O O . PHE A 1 94 ? -19.817 -4.782 10.575 1.00 82.44 94 PHE A O 1
ATOM 745 N N . VAL A 1 95 ? -20.104 -5.386 8.443 1.00 81.12 95 VAL A N 1
ATOM 746 C CA . VAL A 1 95 ? -21.557 -5.156 8.455 1.00 81.12 95 VAL A CA 1
ATOM 747 C C . VAL A 1 95 ? -22.231 -5.971 9.562 1.00 81.12 95 VAL A C 1
ATOM 749 O O . VAL A 1 95 ? -23.072 -5.444 10.287 1.00 81.12 95 VAL A O 1
ATOM 752 N N . LEU A 1 96 ? -21.840 -7.232 9.769 1.00 81.75 96 LEU A N 1
ATOM 753 C CA . LEU A 1 96 ? -22.424 -8.095 10.801 1.00 81.75 96 LEU A CA 1
ATOM 754 C C . LEU A 1 96 ? -22.087 -7.632 12.235 1.00 81.75 96 LEU A C 1
ATOM 756 O O . LEU A 1 96 ? -22.940 -7.683 13.134 1.00 81.75 96 LEU A O 1
ATOM 760 N N . LEU A 1 97 ? -20.866 -7.131 12.447 1.00 76.44 97 LEU A N 1
ATOM 761 C CA . LEU A 1 97 ? -20.422 -6.496 13.691 1.00 76.44 97 LEU A CA 1
ATOM 762 C C . LEU A 1 97 ? -21.290 -5.276 14.023 1.00 76.44 97 LEU A C 1
ATOM 764 O O . LEU A 1 97 ? -21.818 -5.187 15.137 1.00 76.44 97 LEU A O 1
ATOM 768 N N . PHE A 1 98 ? -21.548 -4.404 13.047 1.00 70.06 98 PHE A N 1
ATOM 769 C CA . PHE A 1 98 ? -22.269 -3.144 13.262 1.00 70.06 98 PHE A CA 1
ATOM 770 C C . PHE A 1 98 ? -23.792 -3.215 13.070 1.00 70.06 98 PHE A C 1
ATOM 772 O O . PHE A 1 98 ? -24.488 -2.330 13.558 1.00 70.06 98 PHE A O 1
ATOM 779 N N . ARG A 1 99 ? -24.352 -4.299 12.509 1.00 68.50 99 ARG A N 1
ATOM 780 C CA . ARG A 1 99 ? -25.805 -4.458 12.254 1.00 68.50 99 ARG A CA 1
ATOM 781 C C . ARG A 1 99 ? -26.704 -4.250 13.476 1.00 68.50 99 ARG A C 1
ATOM 783 O O . ARG A 1 99 ? -27.824 -3.775 13.352 1.00 68.50 99 ARG A O 1
ATOM 790 N N . GLN A 1 100 ? -26.220 -4.623 14.659 1.00 61.06 100 GLN A N 1
ATOM 791 C CA . GLN A 1 100 ? -26.972 -4.492 15.921 1.00 61.06 100 GLN A CA 1
ATOM 792 C C . GLN A 1 100 ? -26.569 -3.256 16.736 1.00 61.06 100 GLN A C 1
ATOM 794 O O . GLN A 1 100 ? -27.110 -3.028 17.814 1.00 61.06 100 GLN A O 1
ATOM 799 N N . ALA A 1 101 ? -25.569 -2.506 16.278 1.00 57.78 101 ALA A N 1
ATOM 800 C CA . ALA A 1 101 ? -25.025 -1.388 17.019 1.00 57.78 101 ALA A CA 1
ATOM 801 C C . ALA A 1 101 ? -25.638 -0.092 16.491 1.00 57.78 101 ALA A C 1
ATOM 803 O O . ALA A 1 101 ? -25.399 0.296 15.351 1.00 57.78 101 ALA A O 1
ATOM 804 N N . ARG A 1 102 ? -26.326 0.653 17.367 1.00 55.25 102 ARG A N 1
ATOM 805 C CA . ARG A 1 102 ? -26.679 2.073 17.146 1.00 55.25 102 ARG A CA 1
ATOM 806 C C . ARG A 1 102 ? -25.470 2.941 16.727 1.00 55.25 102 ARG A C 1
ATOM 808 O O . ARG A 1 102 ? -25.648 4.046 16.237 1.00 55.25 102 ARG A O 1
ATOM 815 N N . ILE A 1 103 ? -24.256 2.409 16.890 1.00 58.19 103 ILE A N 1
ATOM 816 C CA . ILE A 1 103 ? -22.943 2.974 16.569 1.00 58.19 103 ILE A CA 1
ATOM 817 C C . ILE A 1 103 ? -22.677 3.052 15.056 1.00 58.19 103 ILE A C 1
ATOM 819 O O . ILE A 1 103 ? -22.023 3.994 14.634 1.00 58.19 103 ILE A O 1
ATOM 823 N N . GLY A 1 104 ? -23.197 2.139 14.222 1.00 58.44 104 GLY A N 1
ATOM 824 C CA . GLY A 1 104 ? -23.002 2.225 12.762 1.00 58.44 104 GLY A CA 1
ATOM 825 C C . GLY A 1 104 ? -23.671 3.467 12.159 1.00 58.44 104 GLY A C 1
ATOM 826 O O . GLY A 1 104 ? -23.073 4.184 11.361 1.00 58.44 104 GLY A O 1
ATOM 827 N N . LEU A 1 105 ? -24.879 3.783 12.640 1.00 56.97 105 LEU A N 1
ATOM 828 C CA . LEU A 1 105 ? -25.570 5.035 12.322 1.00 56.97 105 LEU A CA 1
ATOM 829 C C . LEU A 1 105 ? -24.854 6.253 12.918 1.00 56.97 105 LEU A C 1
ATOM 831 O O . LEU A 1 105 ? -24.885 7.317 12.324 1.00 56.97 105 LEU A O 1
ATOM 835 N N . LEU A 1 106 ? -24.206 6.094 14.073 1.00 59.50 106 LEU A N 1
ATOM 836 C CA . LEU A 1 106 ? -23.425 7.135 14.742 1.00 59.50 106 LEU A CA 1
ATOM 837 C C . LEU A 1 106 ? -22.119 7.433 13.998 1.00 59.50 106 LEU A C 1
ATOM 839 O O . LEU A 1 106 ? -21.754 8.590 13.911 1.00 59.50 106 LEU A O 1
ATOM 843 N N . PHE A 1 107 ? -21.458 6.437 13.404 1.00 58.44 107 PHE A N 1
ATOM 844 C CA . PHE A 1 107 ? -20.295 6.625 12.530 1.00 58.44 107 PHE A 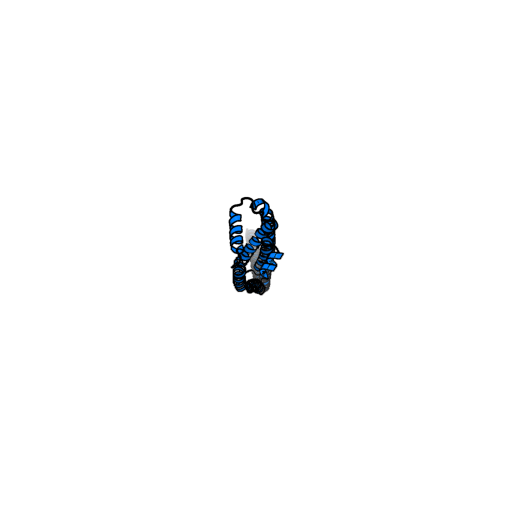CA 1
ATOM 845 C C . PHE A 1 107 ? -20.685 7.332 11.231 1.00 58.44 107 PHE A C 1
ATOM 847 O O . PHE A 1 107 ? -20.000 8.260 10.816 1.00 58.44 107 PHE A O 1
ATOM 854 N N . LEU A 1 108 ? -21.817 6.949 10.630 1.00 54.34 108 LEU A N 1
ATOM 855 C CA . LEU A 1 108 ? -22.371 7.644 9.466 1.00 54.34 108 LEU A CA 1
ATOM 856 C C . LEU A 1 108 ? -22.809 9.076 9.824 1.00 54.34 108 LEU A C 1
ATOM 858 O O . LEU A 1 108 ? -22.571 10.001 9.058 1.00 54.34 108 LEU A O 1
ATOM 862 N N . TRP A 1 109 ? -23.407 9.275 11.002 1.00 56.06 109 TRP A N 1
ATOM 863 C CA . TRP A 1 109 ? -23.844 10.580 11.504 1.00 56.06 109 TRP A CA 1
ATOM 864 C C . TRP A 1 109 ? -22.675 11.480 11.931 1.00 56.06 109 TRP A C 1
ATOM 866 O O . TRP A 1 109 ? -22.729 12.676 11.675 1.00 56.06 109 TRP A O 1
ATOM 876 N N . ILE A 1 110 ? -21.605 10.927 12.511 1.00 53.50 110 ILE A N 1
ATOM 877 C CA . ILE A 1 110 ? -20.350 11.630 12.828 1.00 53.50 110 ILE A CA 1
ATOM 878 C C . ILE A 1 110 ? -19.620 12.000 11.532 1.00 53.50 110 ILE A C 1
ATOM 880 O O . ILE A 1 110 ? -19.254 13.157 11.359 1.00 53.50 110 ILE A O 1
ATOM 884 N N . ALA A 1 111 ? -19.505 11.073 10.574 1.00 51.75 111 ALA A N 1
ATOM 885 C CA . ALA A 1 111 ? -18.950 11.366 9.251 1.00 51.75 111 ALA A CA 1
ATOM 886 C C . ALA A 1 111 ? -19.755 12.452 8.506 1.00 51.75 111 ALA A C 1
ATOM 888 O O . ALA A 1 111 ? -19.183 13.257 7.776 1.00 51.75 111 ALA A O 1
ATOM 889 N N . PHE A 1 112 ? -21.074 12.509 8.722 1.00 48.47 112 PHE A N 1
ATOM 890 C CA . PHE A 1 112 ? -21.963 13.541 8.179 1.00 48.47 112 PHE A CA 1
ATOM 891 C C . PHE A 1 112 ? -21.920 14.874 8.961 1.00 48.47 112 PHE A C 1
ATOM 893 O O . PHE A 1 112 ? -22.165 15.935 8.390 1.00 48.47 112 PHE A O 1
ATOM 900 N N . GLN A 1 113 ? -21.602 14.852 10.260 1.00 47.72 113 GLN A N 1
ATOM 901 C CA . GLN A 1 113 ? -21.392 16.041 11.105 1.00 47.72 113 GLN A CA 1
ATOM 902 C C . GLN A 1 113 ? -20.110 16.792 10.724 1.00 47.72 113 GLN A C 1
ATOM 904 O O . GLN A 1 113 ? -20.099 18.024 10.692 1.00 47.72 113 GLN A O 1
ATOM 909 N N . GLU A 1 114 ? -19.065 16.055 10.353 1.00 53.12 114 GLU A N 1
ATOM 910 C CA . GLU A 1 114 ? -17.764 16.598 9.952 1.00 53.12 114 GLU A CA 1
ATOM 911 C C . GLU A 1 114 ? -17.869 17.524 8.721 1.00 53.12 114 GLU A C 1
ATOM 913 O O . GLU A 1 114 ? -17.113 18.480 8.582 1.00 53.12 114 GLU A O 1
ATOM 918 N N . THR A 1 115 ? -18.875 17.337 7.855 1.00 47.38 115 THR A N 1
ATOM 919 C CA . THR A 1 115 ? -19.072 18.176 6.657 1.00 47.38 115 THR A CA 1
ATOM 920 C C . THR A 1 115 ? -19.645 19.574 6.955 1.00 47.38 115 THR A C 1
ATOM 922 O O . THR A 1 115 ? -19.783 20.377 6.034 1.00 47.38 115 THR A O 1
ATOM 925 N N . ARG A 1 116 ? -19.992 19.903 8.215 1.00 48.41 116 ARG A N 1
ATOM 926 C CA . ARG A 1 116 ? -20.527 21.229 8.604 1.00 48.41 116 ARG A CA 1
ATOM 927 C C . ARG A 1 116 ? -19.688 22.012 9.618 1.00 48.41 116 ARG A C 1
ATOM 929 O O . ARG A 1 116 ? -20.035 23.157 9.903 1.00 48.41 116 ARG A O 1
ATOM 936 N N . ALA A 1 117 ? -18.597 21.465 10.148 1.00 47.34 117 ALA A N 1
ATOM 937 C CA . ALA A 1 117 ? -17.786 22.159 11.147 1.00 47.34 117 ALA A CA 1
ATOM 938 C C . ALA A 1 117 ? -16.502 22.728 10.524 1.00 47.34 117 ALA A C 1
ATOM 940 O O . ALA A 1 117 ? -15.512 22.029 10.339 1.00 47.34 117 ALA A O 1
ATOM 941 N N . GLY A 1 118 ? -16.484 24.037 10.258 1.00 52.62 118 GLY A N 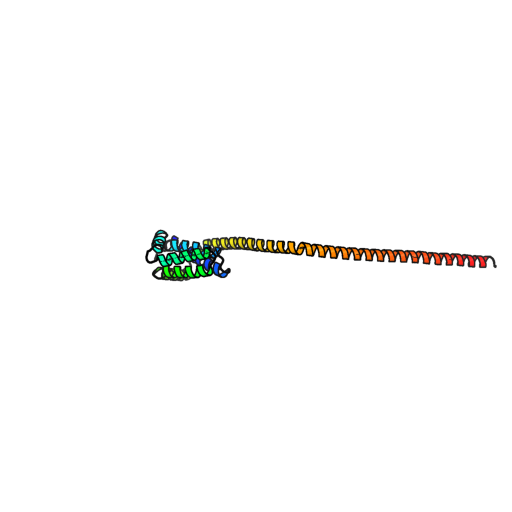1
ATOM 942 C CA . GLY A 1 118 ? -15.308 24.797 9.801 1.00 52.62 118 GLY A CA 1
ATOM 943 C C . GLY A 1 118 ? -14.144 24.894 10.807 1.00 52.62 118 GLY A C 1
ATOM 944 O O . GLY A 1 118 ? -13.403 25.869 10.777 1.00 52.62 118 GLY A O 1
ATOM 945 N N . GLN A 1 119 ? -13.975 23.914 11.701 1.00 48.00 119 GLN A N 1
ATOM 946 C CA . GLN A 1 119 ? -12.879 23.824 12.680 1.00 48.00 119 GLN A CA 1
ATOM 947 C C . GLN A 1 119 ? -11.843 22.728 12.352 1.00 48.00 119 GLN A C 1
ATOM 949 O O . GLN A 1 119 ? -10.850 22.599 13.063 1.00 48.00 119 GLN A O 1
ATOM 954 N N . LEU A 1 120 ? -12.017 21.978 11.255 1.00 49.75 120 LEU A N 1
ATOM 955 C CA . LEU A 1 120 ? -11.092 20.918 10.821 1.00 49.75 120 LEU A CA 1
ATOM 956 C C . LEU A 1 120 ? -9.686 21.418 10.449 1.00 49.75 120 LEU A C 1
ATOM 958 O O . LEU A 1 120 ? -8.723 20.682 10.636 1.00 49.75 120 LEU A O 1
ATOM 962 N N . CYS A 1 121 ? -9.525 22.650 9.955 1.00 50.09 121 CYS A N 1
ATOM 963 C CA . CYS A 1 121 ? -8.238 23.101 9.406 1.00 50.09 121 CYS A CA 1
ATOM 964 C C . CYS A 1 121 ? -7.076 23.106 10.414 1.00 50.09 121 CYS A C 1
ATOM 966 O O . CYS A 1 121 ? -5.954 22.854 10.002 1.00 50.09 121 CYS A O 1
ATOM 968 N N . SER A 1 122 ? -7.289 23.349 11.712 1.00 52.00 122 SER A N 1
ATOM 969 C CA . SER A 1 122 ? -6.180 23.399 12.686 1.00 52.00 122 SER A CA 1
ATOM 970 C C . SER A 1 122 ? -5.818 22.039 13.291 1.00 52.00 122 SER A C 1
ATOM 972 O O . SER A 1 122 ? -4.677 21.842 13.700 1.00 52.00 122 SER A O 1
ATOM 974 N N . LEU A 1 123 ? -6.760 21.092 13.326 1.00 51.78 123 LEU A N 1
ATOM 975 C CA . LEU A 1 123 ? -6.536 19.737 13.844 1.00 51.78 123 LEU A CA 1
ATOM 976 C C . LEU A 1 123 ? -6.158 18.751 12.739 1.00 51.78 123 LEU A C 1
ATOM 978 O O . LEU A 1 123 ? -5.367 17.847 12.982 1.00 51.78 123 LEU A O 1
ATOM 982 N N . VAL A 1 124 ? -6.677 18.935 11.523 1.00 52.28 124 VAL A N 1
ATOM 983 C CA . VAL A 1 124 ? -6.384 18.067 10.378 1.00 52.28 124 VAL A CA 1
ATOM 984 C C . VAL A 1 124 ? -5.139 18.509 9.635 1.00 52.28 124 VAL A C 1
ATOM 986 O O . VAL A 1 124 ? -4.455 17.636 9.135 1.00 52.28 124 VAL A O 1
ATOM 989 N N . ALA A 1 125 ? -4.768 19.795 9.593 1.00 56.75 125 ALA A N 1
ATOM 990 C CA . ALA A 1 125 ? -3.559 20.234 8.882 1.00 56.75 125 ALA A CA 1
ATOM 991 C C . ALA A 1 125 ? -2.267 19.483 9.265 1.00 56.75 125 ALA A C 1
ATOM 993 O O . ALA A 1 125 ? -1.582 19.042 8.345 1.00 56.75 125 ALA A O 1
ATOM 994 N N . PRO A 1 126 ? -1.918 19.274 10.553 1.00 58.44 126 PRO A N 1
ATOM 995 C CA . PRO A 1 126 ? -0.707 18.525 10.900 1.00 58.44 126 PRO A CA 1
ATOM 996 C C . PRO A 1 126 ? -0.810 17.039 10.536 1.00 58.44 126 PRO A C 1
ATOM 998 O O . PRO A 1 126 ? 0.184 16.437 10.147 1.00 58.44 126 PRO A O 1
ATOM 1001 N N . TRP A 1 127 ? -2.009 16.453 10.585 1.00 55.16 127 TRP A N 1
ATOM 1002 C CA . TRP A 1 127 ? -2.234 15.088 10.111 1.00 55.16 127 TRP A CA 1
ATOM 1003 C C . TRP A 1 127 ? -2.191 15.002 8.591 1.00 55.16 127 TRP A C 1
ATOM 1005 O O . TRP A 1 127 ? -1.568 14.102 8.064 1.00 55.16 127 TRP A O 1
ATOM 1015 N N . LEU A 1 128 ? -2.783 15.948 7.871 1.00 57.19 128 LEU A N 1
ATOM 1016 C CA . LEU A 1 128 ? -2.754 16.022 6.417 1.00 57.19 128 LEU A CA 1
ATOM 1017 C C . LEU A 1 128 ? -1.325 16.236 5.920 1.00 57.19 128 LEU A C 1
ATOM 1019 O O . LEU A 1 128 ? -0.953 15.630 4.930 1.00 57.19 128 LEU A O 1
ATOM 1023 N N . LEU A 1 129 ? -0.519 17.037 6.624 1.00 66.00 129 LEU A N 1
ATOM 1024 C CA . LEU A 1 129 ? 0.915 17.181 6.375 1.00 66.00 129 LEU A CA 1
ATOM 1025 C C . LEU A 1 129 ? 1.664 15.886 6.670 1.00 66.00 129 LEU A C 1
ATOM 1027 O O . LEU A 1 129 ? 2.349 15.416 5.781 1.00 66.00 129 LEU A O 1
ATOM 1031 N N . ALA A 1 130 ? 1.465 15.248 7.826 1.00 62.12 130 ALA A N 1
ATOM 1032 C CA . ALA A 1 130 ? 2.082 13.951 8.126 1.00 62.12 130 ALA A CA 1
ATOM 1033 C C . ALA A 1 130 ? 1.668 12.859 7.121 1.00 62.12 130 ALA A C 1
ATOM 1035 O O . ALA A 1 130 ? 2.437 11.960 6.800 1.00 62.12 130 ALA A O 1
ATOM 1036 N N . VAL A 1 131 ? 0.449 12.945 6.596 1.00 57.06 131 VAL A N 1
ATOM 1037 C CA . VAL A 1 131 ? -0.089 12.063 5.562 1.00 57.06 131 VAL A CA 1
ATOM 1038 C C . VAL A 1 131 ? 0.472 12.397 4.193 1.00 57.06 131 VAL A C 1
ATOM 1040 O O . VAL A 1 131 ? 0.763 11.481 3.441 1.00 57.06 131 VAL A O 1
ATOM 1043 N N . LEU A 1 132 ? 0.623 13.672 3.849 1.00 65.38 132 LEU A N 1
ATOM 1044 C CA . LEU A 1 132 ? 1.254 14.111 2.609 1.00 65.38 132 LEU A CA 1
ATOM 1045 C C . LEU A 1 132 ? 2.752 13.813 2.630 1.00 65.38 132 LEU A C 1
ATOM 1047 O O . LEU A 1 132 ? 3.291 13.446 1.596 1.00 65.38 132 LEU A O 1
ATOM 1051 N N . GLU A 1 133 ? 3.399 13.896 3.789 1.00 75.62 133 GLU A N 1
ATOM 1052 C CA . GLU A 1 133 ? 4.776 13.474 4.031 1.00 75.62 133 GLU A CA 1
ATOM 1053 C C . GLU A 1 133 ? 4.886 11.957 3.926 1.00 75.62 133 GLU A C 1
ATOM 1055 O O . GLU A 1 133 ? 5.656 11.477 3.109 1.00 75.62 133 GLU A O 1
ATOM 1060 N N . PHE A 1 134 ? 4.044 11.186 4.619 1.00 66.69 134 PHE A N 1
ATOM 1061 C CA . PHE A 1 134 ? 4.031 9.728 4.494 1.00 66.69 134 PHE A CA 1
ATOM 1062 C C . PHE A 1 134 ? 3.688 9.269 3.074 1.00 66.69 134 PHE A C 1
ATOM 1064 O O . PHE A 1 134 ? 4.300 8.341 2.558 1.00 66.69 134 PHE A O 1
ATOM 1071 N N . ALA A 1 135 ? 2.728 9.915 2.413 1.00 63.84 135 ALA A N 1
ATOM 1072 C CA . ALA A 1 135 ? 2.373 9.638 1.029 1.00 63.84 135 ALA A CA 1
ATOM 1073 C C . ALA A 1 135 ? 3.504 10.047 0.085 1.00 63.84 135 ALA A C 1
ATOM 1075 O O . ALA A 1 135 ? 3.782 9.307 -0.849 1.00 63.84 135 ALA A O 1
ATOM 1076 N N . SER A 1 136 ? 4.184 11.168 0.338 1.00 67.06 136 SER A N 1
ATOM 1077 C CA . SER A 1 136 ? 5.388 11.585 -0.383 1.00 67.06 136 SER A CA 1
ATOM 1078 C C . SER A 1 136 ? 6.504 10.560 -0.201 1.00 67.06 136 SER A C 1
ATOM 1080 O O . SER A 1 136 ? 7.051 10.087 -1.190 1.00 67.06 136 SER A O 1
ATOM 1082 N N . ASP A 1 137 ? 6.811 10.145 1.022 1.00 74.94 137 ASP A N 1
ATOM 1083 C CA . ASP A 1 137 ? 7.849 9.162 1.340 1.00 74.94 137 ASP A CA 1
ATOM 1084 C C . ASP A 1 137 ? 7.517 7.789 0.755 1.00 74.94 137 ASP A C 1
ATOM 1086 O O . ASP A 1 137 ? 8.377 7.100 0.200 1.00 74.94 137 ASP A O 1
ATOM 1090 N N . PHE A 1 138 ? 6.244 7.403 0.806 1.00 64.88 138 PHE A N 1
ATOM 1091 C CA . PHE A 1 138 ? 5.745 6.189 0.183 1.00 64.88 138 PHE A CA 1
ATOM 1092 C C . PHE A 1 138 ? 5.836 6.267 -1.343 1.00 64.88 138 PHE A C 1
ATOM 1094 O O . PHE A 1 138 ? 6.294 5.314 -1.973 1.00 64.88 138 PHE A O 1
ATOM 1101 N N . LEU A 1 139 ? 5.475 7.403 -1.946 1.00 63.91 139 LEU A N 1
ATOM 1102 C CA . LEU A 1 139 ? 5.585 7.642 -3.383 1.00 63.91 139 LEU A CA 1
ATOM 1103 C C . LEU A 1 139 ? 7.053 7.625 -3.828 1.00 63.91 139 LEU A C 1
ATOM 1105 O O . LEU A 1 139 ? 7.361 7.010 -4.844 1.00 63.91 139 LEU A O 1
ATOM 1109 N N . HIS A 1 140 ? 7.970 8.203 -3.046 1.00 68.75 140 HIS A N 1
ATOM 1110 C CA . HIS A 1 140 ? 9.414 8.133 -3.285 1.00 68.75 140 HIS A CA 1
ATOM 1111 C C . HIS A 1 140 ? 9.938 6.698 -3.162 1.00 68.75 140 HIS A C 1
ATOM 1113 O O . HIS A 1 140 ? 10.695 6.243 -4.019 1.00 68.75 140 HIS A O 1
ATOM 1119 N N . SER A 1 141 ? 9.505 5.951 -2.145 1.00 72.25 141 SER A N 1
ATOM 1120 C CA . SER A 1 141 ? 9.882 4.547 -1.944 1.00 72.25 141 SER A CA 1
ATOM 1121 C C . SER A 1 141 ? 9.370 3.648 -3.074 1.00 72.25 141 SER A C 1
ATOM 1123 O O . SER A 1 141 ? 10.104 2.809 -3.606 1.00 72.25 141 SER A O 1
ATOM 1125 N N . TRP A 1 142 ? 8.124 3.852 -3.499 1.00 56.84 142 TRP A N 1
ATOM 1126 C CA . TRP A 1 142 ? 7.512 3.122 -4.602 1.00 56.84 142 TRP A CA 1
ATOM 1127 C C . TRP A 1 142 ? 8.158 3.484 -5.940 1.00 56.84 142 TRP A C 1
ATOM 1129 O O . TRP A 1 142 ? 8.549 2.587 -6.684 1.00 56.84 142 TRP A O 1
ATOM 1139 N N . ALA A 1 143 ? 8.371 4.773 -6.216 1.00 65.00 143 ALA A N 1
ATOM 1140 C CA . ALA A 1 143 ? 9.065 5.237 -7.413 1.00 65.00 143 ALA A CA 1
ATOM 1141 C C . ALA A 1 143 ? 10.503 4.701 -7.476 1.00 65.00 143 ALA A C 1
ATOM 1143 O O . ALA A 1 143 ? 10.952 4.266 -8.537 1.00 65.00 143 ALA A O 1
ATOM 1144 N N . ALA A 1 144 ? 11.213 4.648 -6.344 1.00 71.31 144 ALA A N 1
ATOM 1145 C CA . ALA A 1 144 ? 12.553 4.076 -6.265 1.00 71.31 144 ALA A CA 1
ATOM 1146 C C . ALA A 1 144 ? 12.560 2.571 -6.576 1.00 71.31 144 ALA A C 1
ATOM 1148 O O . ALA A 1 144 ? 13.407 2.109 -7.348 1.00 71.31 144 ALA A O 1
ATOM 1149 N N . LYS A 1 145 ? 11.599 1.809 -6.034 1.00 62.44 145 LYS A N 1
ATOM 1150 C CA . LYS A 1 145 ? 11.435 0.373 -6.321 1.00 62.44 145 LYS A CA 1
ATOM 1151 C C . LYS A 1 145 ? 11.028 0.123 -7.774 1.00 62.44 145 LYS A C 1
ATOM 1153 O O . LYS A 1 145 ? 11.630 -0.722 -8.431 1.00 62.44 145 LYS A O 1
ATOM 1158 N N . ALA A 1 146 ? 10.081 0.891 -8.307 1.00 61.53 146 ALA A N 1
ATOM 1159 C CA . ALA A 1 146 ? 9.660 0.814 -9.704 1.00 61.53 146 ALA A CA 1
ATOM 1160 C C . ALA A 1 146 ? 10.821 1.135 -10.662 1.00 61.53 146 ALA A C 1
ATOM 1162 O O . ALA A 1 146 ? 11.056 0.407 -11.627 1.00 61.53 146 ALA A O 1
ATOM 1163 N N . ALA A 1 147 ? 11.617 2.164 -10.356 1.00 72.44 147 ALA A N 1
ATOM 1164 C CA . ALA A 1 147 ? 12.811 2.505 -11.120 1.00 72.44 147 ALA A CA 1
ATOM 1165 C C . ALA A 1 147 ? 13.900 1.424 -11.020 1.00 72.44 147 ALA A C 1
ATOM 1167 O O . ALA A 1 147 ? 14.589 1.166 -12.004 1.00 72.44 147 ALA A O 1
ATOM 1168 N N . ALA A 1 148 ? 14.057 0.767 -9.866 1.00 75.62 148 ALA A N 1
ATOM 1169 C CA . ALA A 1 148 ? 14.990 -0.348 -9.707 1.00 75.62 148 ALA A CA 1
ATOM 1170 C C . ALA A 1 148 ? 14.586 -1.561 -10.559 1.00 75.62 148 ALA A C 1
ATOM 1172 O O . ALA A 1 148 ? 15.434 -2.128 -11.245 1.00 75.62 148 ALA A O 1
ATOM 1173 N N . VAL A 1 149 ? 13.294 -1.901 -10.593 1.00 73.25 149 VAL A N 1
ATOM 1174 C CA . VAL A 1 149 ? 12.757 -2.961 -11.461 1.00 73.25 149 VAL A CA 1
ATOM 1175 C C . VAL A 1 149 ? 12.932 -2.602 -12.939 1.00 73.25 149 VAL A C 1
ATOM 1177 O O . VAL A 1 149 ? 13.376 -3.435 -13.727 1.00 73.25 149 VAL A O 1
ATOM 1180 N N . ALA A 1 150 ? 12.663 -1.351 -13.321 1.00 69.19 150 ALA A N 1
ATOM 1181 C CA . ALA A 1 150 ? 12.862 -0.882 -14.691 1.00 69.19 150 ALA A CA 1
ATOM 1182 C C . ALA A 1 150 ? 14.342 -0.899 -15.118 1.00 69.19 150 ALA A C 1
ATOM 1184 O O . ALA A 1 150 ? 14.641 -1.235 -16.264 1.00 69.19 150 ALA A O 1
ATOM 1185 N N . ARG A 1 151 ? 15.273 -0.572 -14.209 1.00 78.12 151 ARG A N 1
ATOM 1186 C CA . ARG A 1 151 ? 16.721 -0.707 -14.442 1.00 78.12 151 ARG A CA 1
ATOM 1187 C C . ARG A 1 151 ? 17.112 -2.167 -14.635 1.00 78.12 151 ARG A C 1
ATOM 1189 O O . ARG A 1 151 ? 17.672 -2.483 -15.672 1.00 78.12 151 ARG A O 1
ATOM 1196 N N . HIS A 1 152 ? 16.685 -3.063 -13.747 1.00 76.56 152 HIS A N 1
ATOM 1197 C CA . HIS A 1 152 ? 16.942 -4.498 -13.896 1.00 76.56 152 HIS A CA 1
ATOM 1198 C C . HIS A 1 152 ? 16.406 -5.072 -15.215 1.00 76.56 152 HIS A C 1
ATOM 1200 O O . HIS A 1 152 ? 17.077 -5.880 -15.852 1.00 76.56 152 HIS A O 1
ATOM 1206 N N . ALA A 1 153 ? 15.218 -4.643 -15.653 1.00 70.50 153 ALA A N 1
ATOM 1207 C CA . ALA A 1 153 ? 14.654 -5.054 -16.937 1.00 70.50 153 ALA A CA 1
ATOM 1208 C C . ALA A 1 153 ? 15.460 -4.512 -18.131 1.00 70.50 153 ALA A C 1
ATOM 1210 O O . ALA A 1 153 ? 15.658 -5.229 -19.113 1.00 70.50 153 ALA A O 1
ATOM 1211 N N . ARG A 1 154 ? 15.956 -3.269 -18.048 1.00 76.50 154 ARG A N 1
ATOM 1212 C CA . ARG A 1 154 ? 16.857 -2.688 -19.056 1.00 76.50 154 ARG A CA 1
ATOM 1213 C C . ARG A 1 154 ? 18.207 -3.386 -19.086 1.00 76.50 154 ARG A C 1
ATOM 1215 O O . ARG A 1 154 ? 18.685 -3.667 -20.176 1.00 76.50 154 ARG A O 1
ATOM 1222 N N . ASP A 1 155 ? 18.781 -3.698 -17.933 1.00 83.00 155 ASP A N 1
ATOM 1223 C CA . ASP A 1 155 ? 20.076 -4.368 -17.826 1.00 83.00 155 ASP A CA 1
ATOM 1224 C C . ASP A 1 155 ? 19.978 -5.806 -18.351 1.00 83.00 155 ASP A C 1
ATOM 1226 O O . ASP A 1 155 ? 20.798 -6.217 -19.166 1.00 83.00 155 ASP A O 1
ATOM 1230 N N . ALA A 1 156 ? 18.900 -6.527 -18.026 1.00 77.31 156 ALA A N 1
ATOM 1231 C CA . ALA A 1 156 ? 18.620 -7.850 -18.588 1.00 77.31 156 ALA A CA 1
ATOM 1232 C C . ALA A 1 156 ? 18.383 -7.813 -20.113 1.00 77.31 156 ALA A C 1
ATOM 1234 O O . ALA A 1 156 ? 18.794 -8.721 -20.841 1.00 77.31 156 ALA A O 1
ATOM 1235 N N . ALA A 1 157 ? 17.733 -6.763 -20.627 1.00 71.06 157 ALA A N 1
ATOM 1236 C CA . ALA A 1 157 ? 17.576 -6.558 -22.067 1.00 71.06 157 ALA A CA 1
ATOM 1237 C C . ALA A 1 157 ? 18.910 -6.188 -22.743 1.00 71.06 157 ALA A C 1
ATOM 1239 O O . ALA A 1 157 ? 19.206 -6.685 -23.831 1.00 71.06 157 ALA A O 1
ATOM 1240 N N . ALA A 1 158 ? 19.734 -5.366 -22.091 1.00 77.06 158 ALA A N 1
ATOM 1241 C CA . ALA A 1 158 ? 21.057 -4.967 -22.557 1.00 77.06 158 ALA A CA 1
ATOM 1242 C C . ALA A 1 158 ? 22.045 -6.138 -22.547 1.00 77.06 158 ALA A C 1
ATOM 1244 O O . ALA A 1 158 ? 22.853 -6.243 -23.461 1.00 77.06 158 ALA A O 1
ATOM 1245 N N . GLU A 1 159 ? 21.953 -7.055 -21.587 1.00 77.19 159 GLU A N 1
ATOM 1246 C CA . GLU A 1 159 ? 22.764 -8.273 -21.544 1.00 77.19 159 GLU A CA 1
ATOM 1247 C C . GLU A 1 159 ? 22.371 -9.247 -22.664 1.00 77.19 159 GLU A C 1
ATOM 1249 O O . GLU A 1 159 ? 23.234 -9.812 -23.335 1.00 77.19 159 GLU A O 1
ATOM 1254 N N . ARG A 1 160 ? 21.071 -9.374 -22.965 1.00 72.62 160 ARG A N 1
ATOM 1255 C CA . ARG A 1 160 ? 20.588 -10.194 -24.092 1.00 72.62 160 ARG A CA 1
ATOM 1256 C C . ARG A 1 160 ? 20.926 -9.602 -25.461 1.00 72.62 160 ARG A C 1
ATOM 1258 O O . ARG A 1 160 ? 21.293 -10.340 -26.372 1.00 72.62 160 ARG A O 1
ATOM 1265 N N . MET A 1 161 ? 20.801 -8.285 -25.631 1.00 72.81 161 MET A N 1
ATOM 1266 C CA . MET A 1 161 ? 21.113 -7.602 -26.895 1.00 72.81 161 MET A CA 1
ATOM 1267 C C . MET A 1 161 ? 22.592 -7.233 -27.033 1.00 72.81 161 MET A C 1
ATOM 1269 O O . MET A 1 161 ? 23.051 -7.005 -28.149 1.00 72.81 161 MET A O 1
ATOM 1273 N N . GLY A 1 162 ? 23.357 -7.206 -25.944 1.00 80.19 162 GLY A N 1
ATOM 1274 C CA . GLY A 1 162 ? 24.766 -6.814 -25.900 1.00 80.19 162 GLY A CA 1
ATOM 1275 C C . GLY A 1 162 ? 25.644 -7.581 -26.889 1.00 80.19 162 GLY A C 1
ATOM 1276 O O . GLY A 1 162 ? 26.322 -6.939 -27.693 1.00 80.19 162 GLY A O 1
ATOM 1277 N N . PRO A 1 163 ? 25.584 -8.926 -26.937 1.00 82.25 163 PRO A N 1
ATOM 1278 C CA . PRO A 1 163 ? 26.327 -9.718 -27.914 1.00 82.25 163 PRO A CA 1
ATOM 1279 C C . PRO A 1 163 ? 25.922 -9.410 -29.361 1.00 82.25 163 PRO A C 1
ATOM 1281 O O . PRO A 1 163 ? 26.775 -9.363 -30.244 1.00 82.25 163 PRO A O 1
ATOM 1284 N N . ALA A 1 164 ? 24.633 -9.174 -29.622 1.00 79.50 164 ALA A N 1
ATOM 1285 C CA . ALA A 1 164 ? 24.131 -8.867 -30.962 1.00 79.50 164 ALA A CA 1
ATOM 1286 C C . ALA A 1 164 ? 24.543 -7.457 -31.422 1.00 79.50 164 ALA A C 1
ATOM 1288 O O . ALA A 1 164 ? 25.008 -7.281 -32.548 1.00 79.50 164 ALA A O 1
ATOM 1289 N N . VAL A 1 165 ? 24.444 -6.464 -30.536 1.00 80.06 165 VAL A N 1
ATOM 1290 C CA . VAL A 1 165 ? 24.867 -5.079 -30.785 1.00 80.06 165 VAL A CA 1
ATOM 1291 C C . VAL A 1 165 ? 26.386 -4.994 -30.933 1.00 80.06 165 VAL A C 1
ATOM 1293 O O . VAL A 1 165 ? 26.865 -4.280 -31.812 1.00 80.06 165 VAL A O 1
ATOM 1296 N N . ALA A 1 166 ? 27.153 -5.745 -30.136 1.00 83.25 166 ALA A N 1
ATOM 1297 C CA . ALA A 1 166 ? 28.606 -5.826 -30.267 1.00 83.25 166 ALA A CA 1
ATOM 1298 C C . ALA A 1 166 ? 29.011 -6.363 -31.648 1.00 83.25 166 ALA A C 1
ATOM 1300 O O . ALA A 1 166 ? 29.773 -5.699 -32.352 1.00 83.25 166 ALA A O 1
ATOM 1301 N N . ARG A 1 167 ? 28.411 -7.481 -32.089 1.00 85.38 167 ARG A N 1
ATOM 1302 C CA . ARG A 1 167 ? 28.633 -8.042 -33.434 1.00 85.38 167 ARG A CA 1
ATOM 1303 C C . ARG A 1 167 ? 28.256 -7.058 -34.541 1.00 85.38 167 ARG A C 1
ATOM 1305 O O . ARG A 1 167 ? 29.018 -6.883 -35.486 1.00 85.38 167 ARG A O 1
ATOM 1312 N N . ALA A 1 168 ? 27.117 -6.375 -34.419 1.00 81.75 168 ALA A N 1
ATOM 1313 C CA . ALA A 1 168 ? 26.688 -5.376 -35.399 1.00 81.75 168 ALA A CA 1
ATOM 1314 C C . ALA A 1 168 ? 27.665 -4.189 -35.485 1.00 81.75 168 ALA A C 1
ATOM 1316 O O . ALA A 1 168 ? 27.988 -3.711 -36.574 1.00 81.75 168 ALA A O 1
ATOM 1317 N N . ARG A 1 169 ? 28.184 -3.727 -34.342 1.00 88.00 169 ARG A N 1
ATOM 1318 C CA . ARG A 1 169 ? 29.142 -2.616 -34.272 1.00 88.00 169 ARG A CA 1
ATOM 1319 C C . ARG A 1 169 ? 30.500 -3.002 -34.852 1.00 88.00 169 ARG A C 1
ATOM 1321 O O . ARG A 1 169 ? 31.139 -2.181 -35.505 1.00 88.00 169 ARG A O 1
ATOM 1328 N N . GLU A 1 170 ? 30.934 -4.236 -34.629 1.00 92.19 170 GLU A N 1
ATOM 1329 C CA . GLU A 1 170 ? 32.172 -4.780 -35.184 1.00 92.19 170 GLU A CA 1
ATOM 1330 C C . GLU A 1 170 ? 32.062 -4.989 -36.702 1.00 92.19 170 GLU A C 1
ATOM 1332 O O . GLU A 1 170 ? 32.941 -4.550 -37.446 1.00 92.19 170 GLU A O 1
ATOM 1337 N N . ALA A 1 171 ? 30.923 -5.497 -37.185 1.00 86.94 171 ALA A N 1
ATOM 1338 C CA . ALA A 1 171 ? 30.611 -5.577 -38.611 1.00 86.94 171 ALA A CA 1
ATOM 1339 C C . ALA A 1 171 ? 30.614 -4.188 -39.280 1.00 86.94 171 ALA A C 1
ATOM 1341 O O . ALA A 1 171 ? 31.258 -3.997 -40.316 1.00 86.94 171 ALA A O 1
ATOM 1342 N N . ALA A 1 172 ? 29.993 -3.18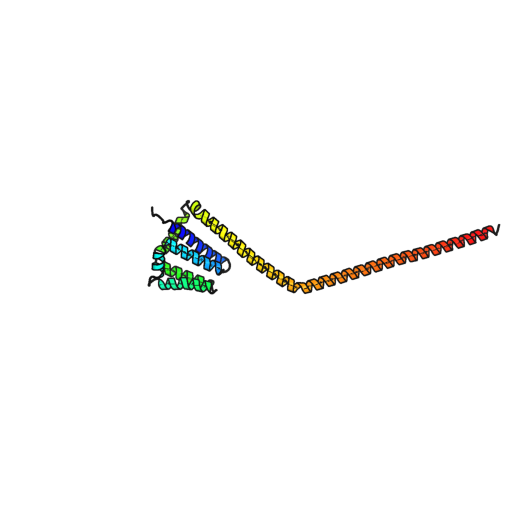4 -38.654 1.00 84.81 172 ALA A N 1
ATOM 1343 C CA . ALA A 1 172 ? 30.009 -1.808 -39.152 1.00 84.81 172 ALA A CA 1
ATOM 1344 C C . ALA A 1 172 ? 31.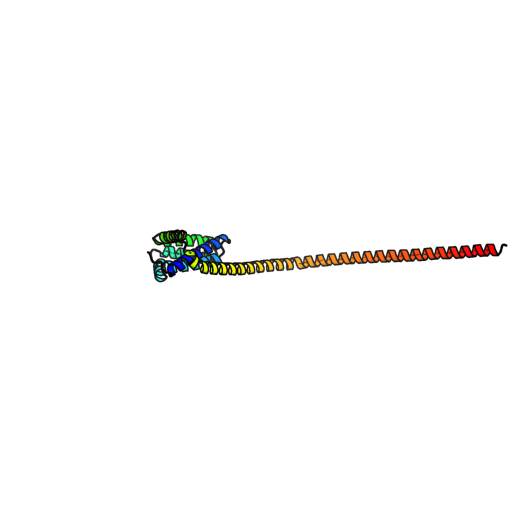432 -1.220 -39.207 1.00 84.81 172 ALA A C 1
ATOM 1346 O O . ALA A 1 172 ? 31.811 -0.616 -40.213 1.00 84.81 172 ALA A O 1
ATOM 1347 N N . ARG A 1 173 ? 32.261 -1.442 -38.173 1.00 93.69 173 ARG A N 1
ATOM 1348 C CA . ARG A 1 173 ? 33.674 -1.012 -38.171 1.00 93.69 173 ARG A CA 1
ATOM 1349 C C . ARG A 1 173 ? 34.488 -1.712 -39.252 1.00 93.69 173 ARG A C 1
ATOM 1351 O O . ARG A 1 173 ? 35.296 -1.060 -39.909 1.00 93.69 173 ARG A O 1
ATOM 1358 N N . SER A 1 174 ? 34.280 -3.014 -39.452 1.00 92.88 174 SER A N 1
ATOM 1359 C CA . SER A 1 174 ? 34.975 -3.773 -40.497 1.00 92.88 174 SER A CA 1
ATOM 1360 C C . SER A 1 174 ? 34.653 -3.223 -41.891 1.00 92.88 174 SER A C 1
ATOM 1362 O O . SER A 1 174 ? 35.562 -2.989 -42.688 1.00 92.88 174 SER A O 1
ATOM 1364 N N . THR A 1 175 ? 33.383 -2.884 -42.130 1.00 90.94 175 THR A N 1
ATOM 1365 C CA . THR A 1 175 ? 32.902 -2.307 -43.390 1.00 90.94 175 THR A CA 1
ATOM 1366 C C . THR A 1 175 ? 33.479 -0.908 -43.616 1.00 90.94 175 THR A C 1
ATOM 1368 O O . THR A 1 175 ? 34.015 -0.621 -44.685 1.00 90.94 175 THR A O 1
ATOM 1371 N N . ALA A 1 176 ? 33.460 -0.049 -42.592 1.00 89.62 176 ALA A N 1
ATOM 1372 C CA . ALA A 1 176 ? 34.044 1.291 -42.664 1.00 89.62 176 ALA A CA 1
ATOM 1373 C C . ALA A 1 176 ? 35.561 1.252 -42.935 1.00 89.62 176 ALA A C 1
ATOM 1375 O O . ALA A 1 176 ? 36.073 2.005 -43.764 1.00 89.62 176 ALA A O 1
ATOM 1376 N N . ASN A 1 177 ? 36.281 0.333 -42.286 1.00 95.62 177 ASN A N 1
ATOM 1377 C CA . ASN A 1 177 ? 37.712 0.142 -42.512 1.00 95.62 177 ASN A CA 1
ATOM 1378 C C . ASN A 1 177 ? 38.016 -0.380 -43.924 1.00 95.62 177 ASN A C 1
ATOM 1380 O O . ASN A 1 177 ? 39.002 0.048 -44.524 1.00 95.62 177 ASN A O 1
ATOM 1384 N N . ALA A 1 178 ? 37.187 -1.274 -44.470 1.00 91.56 178 ALA A N 1
ATOM 1385 C CA . ALA A 1 178 ? 37.321 -1.748 -45.847 1.00 91.56 178 ALA A CA 1
ATOM 1386 C C . ALA A 1 178 ? 37.101 -0.611 -46.859 1.00 91.56 178 ALA A C 1
ATOM 1388 O O . ALA A 1 178 ? 37.926 -0.421 -47.754 1.00 91.56 178 ALA A O 1
ATOM 1389 N N . ALA A 1 179 ? 36.057 0.203 -46.665 1.00 87.94 179 ALA A N 1
ATOM 1390 C CA . ALA A 1 179 ? 35.781 1.369 -47.503 1.00 87.94 179 ALA A CA 1
ATOM 1391 C C . ALA A 1 179 ? 36.938 2.379 -47.483 1.00 87.94 179 ALA A C 1
ATOM 1393 O O . ALA A 1 179 ? 37.359 2.868 -48.530 1.00 87.94 179 ALA A O 1
ATOM 1394 N N . ARG A 1 180 ? 37.519 2.636 -46.304 1.00 93.06 180 ARG A N 1
ATOM 1395 C CA . ARG A 1 180 ? 38.672 3.533 -46.169 1.00 93.06 180 ARG A CA 1
ATOM 1396 C C . ARG A 1 180 ? 39.906 3.012 -46.906 1.00 93.06 180 ARG A C 1
ATOM 1398 O O . ARG A 1 180 ? 40.546 3.767 -47.626 1.00 93.06 180 ARG A O 1
ATOM 1405 N N . ARG A 1 181 ? 40.201 1.710 -46.810 1.00 93.62 181 ARG A N 1
ATOM 1406 C CA . ARG A 1 181 ? 41.311 1.091 -47.561 1.00 93.62 181 ARG A CA 1
ATOM 1407 C C . ARG A 1 181 ? 41.109 1.188 -49.072 1.00 93.62 181 ARG A C 1
ATOM 1409 O O . ARG A 1 181 ? 42.077 1.441 -49.786 1.00 93.62 181 ARG A O 1
ATOM 1416 N N . ALA A 1 182 ? 39.878 0.994 -49.546 1.00 90.44 182 ALA A N 1
ATOM 1417 C CA . ALA A 1 182 ? 39.538 1.137 -50.958 1.00 90.44 182 ALA A CA 1
ATOM 1418 C C . ALA A 1 182 ? 39.732 2.584 -51.437 1.00 90.44 182 ALA A C 1
ATOM 1420 O O . ALA A 1 182 ? 40.355 2.804 -52.474 1.00 90.44 182 ALA A O 1
ATOM 1421 N N . TRP A 1 183 ? 39.283 3.561 -50.644 1.00 87.81 183 TRP A N 1
ATOM 1422 C CA . TRP A 1 183 ? 39.491 4.982 -50.920 1.00 87.81 183 TRP A CA 1
ATOM 1423 C C . TRP A 1 183 ? 40.977 5.350 -50.985 1.00 87.81 183 TRP A C 1
ATOM 1425 O O . TRP A 1 183 ? 41.428 5.940 -51.964 1.00 87.81 183 TRP A O 1
ATOM 1435 N N . ASP A 1 184 ? 41.763 4.936 -49.990 1.00 94.44 184 ASP A N 1
ATOM 1436 C CA . ASP A 1 184 ? 43.202 5.204 -49.960 1.00 94.44 184 ASP A CA 1
ATOM 1437 C C . ASP A 1 184 ? 43.930 4.519 -51.132 1.00 94.44 184 ASP A C 1
ATOM 1439 O O . ASP A 1 184 ? 44.896 5.053 -51.676 1.00 94.44 184 ASP A O 1
ATOM 1443 N N . GLY A 1 185 ? 43.465 3.334 -51.546 1.00 91.44 185 GLY A N 1
ATOM 1444 C CA . GLY A 1 185 ? 43.956 2.632 -52.732 1.00 91.44 185 GLY A CA 1
ATOM 1445 C C . GLY A 1 185 ? 43.677 3.398 -54.025 1.00 91.44 185 GLY A C 1
ATOM 1446 O O . GLY A 1 185 ? 44.593 3.599 -54.822 1.00 91.44 185 GLY A O 1
ATOM 1447 N N . ALA A 1 186 ? 42.446 3.879 -54.202 1.00 86.44 186 ALA A N 1
ATOM 1448 C CA . ALA A 1 186 ? 42.056 4.692 -55.351 1.00 86.44 186 ALA A CA 1
ATOM 1449 C C . ALA A 1 186 ? 42.830 6.020 -55.402 1.00 86.44 186 ALA A C 1
ATOM 1451 O O . ALA A 1 186 ? 43.317 6.410 -56.462 1.00 86.44 186 ALA A O 1
ATOM 1452 N N . ALA A 1 187 ? 43.019 6.675 -54.252 1.00 87.06 187 ALA A N 1
ATOM 1453 C CA . ALA A 1 187 ? 43.812 7.895 -54.149 1.00 87.06 187 ALA A CA 1
ATOM 1454 C C . ALA A 1 187 ? 45.274 7.662 -54.564 1.00 87.06 187 ALA A C 1
ATOM 1456 O O . ALA A 1 187 ? 45.809 8.417 -55.374 1.00 87.06 187 ALA A O 1
ATOM 1457 N N . ARG A 1 188 ? 45.911 6.580 -54.087 1.00 90.56 188 ARG A N 1
ATOM 1458 C CA . ARG A 1 188 ? 47.277 6.212 -54.504 1.00 90.56 188 ARG A CA 1
ATOM 1459 C C . ARG A 1 188 ? 47.369 5.905 -55.998 1.00 90.56 188 ARG A C 1
ATOM 1461 O O . ARG A 1 188 ? 48.314 6.353 -56.641 1.00 90.56 188 ARG A O 1
ATOM 1468 N N . ALA A 1 189 ? 46.394 5.187 -56.557 1.00 86.12 189 ALA A N 1
ATOM 1469 C CA . ALA A 1 189 ? 46.351 4.887 -57.988 1.00 86.12 189 ALA A CA 1
ATOM 1470 C C . ALA A 1 189 ? 46.224 6.164 -58.838 1.00 86.12 189 ALA A C 1
ATOM 1472 O O . ALA A 1 189 ? 46.913 6.309 -59.848 1.00 86.12 189 ALA A O 1
ATOM 1473 N N . ALA A 1 190 ? 45.403 7.125 -58.404 1.00 84.38 190 ALA A N 1
ATOM 1474 C CA . ALA A 1 190 ? 45.272 8.419 -59.068 1.00 84.38 190 ALA A CA 1
ATOM 1475 C C . ALA A 1 190 ? 46.581 9.229 -59.024 1.00 84.38 190 ALA A C 1
ATOM 1477 O O . ALA A 1 190 ? 46.979 9.800 -60.042 1.00 84.38 190 ALA A O 1
ATOM 1478 N N . THR A 1 191 ? 47.282 9.244 -57.884 1.00 89.06 191 THR A N 1
ATOM 1479 C CA . THR A 1 191 ? 48.592 9.904 -57.758 1.00 89.06 191 THR A CA 1
ATOM 1480 C C . THR A 1 191 ? 49.642 9.244 -58.651 1.00 89.06 191 THR A C 1
ATOM 1482 O O . THR A 1 191 ? 50.298 9.943 -59.416 1.00 89.06 191 THR A O 1
ATOM 1485 N N . ALA A 1 192 ? 49.728 7.909 -58.652 1.00 86.69 192 ALA A N 1
ATOM 1486 C CA . ALA A 1 192 ? 50.647 7.168 -59.518 1.00 86.69 192 ALA A CA 1
ATOM 1487 C C . ALA A 1 192 ? 50.368 7.418 -61.011 1.00 86.69 192 ALA A C 1
ATOM 1489 O O . ALA A 1 192 ? 51.290 7.568 -61.808 1.00 86.69 192 ALA A O 1
ATOM 1490 N N . THR A 1 193 ? 49.091 7.527 -61.392 1.00 84.44 193 THR A N 1
ATOM 1491 C CA . THR A 1 193 ? 48.695 7.849 -62.772 1.00 84.44 193 THR A CA 1
ATOM 1492 C C . THR A 1 193 ? 49.108 9.272 -63.154 1.00 84.44 193 THR A C 1
ATOM 1494 O O . THR A 1 193 ? 49.605 9.490 -64.258 1.00 84.44 193 THR A O 1
ATOM 1497 N N . ARG A 1 194 ? 48.955 10.249 -62.246 1.00 83.81 194 ARG A N 1
ATOM 1498 C CA . ARG A 1 194 ? 49.428 11.628 -62.461 1.00 83.81 194 ARG A CA 1
ATOM 1499 C C . ARG A 1 194 ? 50.947 11.705 -62.587 1.00 83.81 194 ARG A C 1
ATOM 1501 O O . ARG A 1 194 ? 51.431 12.404 -63.472 1.00 83.81 194 ARG A O 1
ATOM 1508 N N . GLU A 1 195 ? 51.689 10.982 -61.753 1.00 89.50 195 GLU A N 1
ATOM 1509 C CA . GLU A 1 195 ? 53.151 10.904 -61.850 1.00 89.50 195 GLU A CA 1
ATOM 1510 C C . GLU A 1 195 ? 53.592 10.267 -63.173 1.00 89.50 195 GLU A C 1
ATOM 1512 O O . GLU A 1 195 ? 54.425 10.835 -63.879 1.00 89.50 195 GLU A O 1
ATOM 1517 N N . ALA A 1 196 ? 52.982 9.145 -63.570 1.00 81.44 196 ALA A N 1
ATOM 1518 C CA . ALA A 1 196 ? 53.267 8.487 -64.844 1.00 81.44 196 ALA A CA 1
ATOM 1519 C C . ALA A 1 196 ? 52.962 9.394 -66.050 1.00 81.44 196 ALA A C 1
ATOM 1521 O O . ALA A 1 196 ? 53.769 9.482 -66.979 1.00 81.44 196 ALA A O 1
ATOM 1522 N N . ALA A 1 197 ? 51.837 10.116 -66.020 1.00 77.94 197 ALA A N 1
ATOM 1523 C CA . ALA A 1 197 ? 51.487 11.099 -67.042 1.00 77.94 197 ALA A CA 1
ATOM 1524 C C . ALA A 1 197 ? 52.481 12.274 -67.077 1.00 77.94 197 ALA A C 1
ATOM 1526 O O . ALA A 1 197 ? 52.882 12.703 -68.159 1.00 77.94 197 ALA A O 1
ATOM 1527 N N . GLY A 1 198 ? 52.934 12.755 -65.914 1.00 83.12 198 GLY A N 1
ATOM 1528 C CA . GLY A 1 198 ? 53.966 13.788 -65.807 1.00 83.12 198 GLY A CA 1
ATOM 1529 C C . GLY A 1 198 ? 55.308 13.349 -66.399 1.00 83.12 198 GLY A C 1
ATOM 1530 O O . GLY A 1 198 ? 55.912 14.092 -67.172 1.00 83.12 198 GLY A O 1
ATOM 1531 N N . ILE A 1 199 ? 55.746 12.117 -66.116 1.00 80.00 199 ILE A N 1
ATOM 1532 C CA . ILE A 1 199 ? 56.968 11.531 -66.694 1.00 80.00 199 ILE A CA 1
ATOM 1533 C C . ILE A 1 199 ? 56.836 11.387 -68.217 1.00 80.00 199 ILE A C 1
ATOM 1535 O O . ILE A 1 199 ? 57.772 11.707 -68.952 1.00 80.00 199 ILE A O 1
ATOM 1539 N N . ALA A 1 200 ? 55.680 10.932 -68.709 1.00 75.88 200 ALA A N 1
ATOM 1540 C CA . ALA A 1 200 ? 55.421 10.812 -70.142 1.00 75.88 200 ALA A CA 1
ATOM 1541 C C . ALA A 1 200 ? 55.456 12.181 -70.844 1.00 75.88 200 ALA A C 1
ATOM 1543 O O . ALA A 1 200 ? 56.129 12.325 -71.865 1.00 75.88 200 ALA A O 1
ATOM 1544 N N . ALA A 1 201 ? 54.815 13.201 -70.267 1.00 75.94 201 ALA A N 1
ATOM 1545 C CA . ALA A 1 201 ? 54.849 14.567 -70.784 1.00 75.94 201 ALA A CA 1
ATOM 1546 C C . ALA A 1 201 ? 56.278 15.138 -70.799 1.00 75.94 201 ALA A C 1
ATOM 1548 O O . ALA A 1 201 ? 56.706 15.698 -71.806 1.00 75.94 201 ALA A O 1
ATOM 1549 N N . ALA A 1 202 ? 57.056 14.926 -69.731 1.00 76.69 202 ALA A N 1
ATOM 1550 C CA . ALA A 1 202 ? 58.456 15.344 -69.671 1.00 76.69 202 ALA A CA 1
ATOM 1551 C C . ALA A 1 202 ? 59.311 14.678 -70.766 1.00 76.69 202 ALA A C 1
ATOM 1553 O O . ALA A 1 202 ? 60.135 15.345 -71.397 1.00 76.69 202 ALA A O 1
ATOM 1554 N N . ARG A 1 203 ? 59.082 13.387 -71.054 1.00 75.88 203 ARG A N 1
ATOM 1555 C CA . ARG A 1 203 ? 59.755 12.680 -72.156 1.00 75.88 203 ARG A CA 1
ATOM 1556 C C . ARG A 1 203 ? 59.406 13.270 -73.521 1.00 75.88 203 ARG A C 1
ATOM 1558 O O . ARG A 1 203 ? 60.323 13.504 -74.305 1.00 75.88 203 ARG A O 1
ATOM 1565 N N . VAL A 1 204 ? 58.132 13.564 -73.788 1.00 75.62 204 VAL A N 1
ATOM 1566 C CA . VAL A 1 204 ? 57.696 14.190 -75.052 1.00 75.62 204 VAL A CA 1
ATOM 1567 C C . VAL A 1 204 ? 58.347 15.561 -75.236 1.00 75.62 204 VAL A C 1
ATOM 1569 O O . VAL A 1 204 ? 58.904 15.831 -76.298 1.00 75.62 204 VAL A O 1
ATOM 1572 N N . THR A 1 205 ? 58.369 16.396 -74.194 1.00 75.44 205 THR A N 1
ATOM 1573 C CA . THR A 1 205 ? 59.027 17.712 -74.242 1.00 75.44 205 THR A CA 1
ATOM 1574 C C . THR A 1 205 ? 60.534 17.585 -74.468 1.00 75.44 205 THR A C 1
ATOM 1576 O O . THR A 1 205 ? 61.102 18.320 -75.276 1.00 75.44 205 THR A O 1
ATOM 1579 N N . SER A 1 206 ? 61.193 16.625 -73.809 1.00 72.88 206 SER A N 1
ATOM 1580 C CA . SER A 1 206 ? 62.624 16.377 -74.017 1.00 72.88 206 SER A CA 1
ATOM 1581 C C . SER A 1 206 ? 62.926 15.940 -75.457 1.00 72.88 206 SER A C 1
ATOM 1583 O O . SER A 1 206 ? 63.808 16.521 -76.091 1.00 72.88 206 SER A O 1
ATOM 1585 N N . ALA A 1 207 ? 62.135 15.019 -76.021 1.00 71.38 207 ALA A N 1
ATOM 1586 C CA . ALA A 1 207 ? 62.255 14.574 -77.408 1.00 71.38 207 ALA A CA 1
ATOM 1587 C C . ALA A 1 207 ? 62.017 15.725 -78.401 1.00 71.38 207 ALA A C 1
ATOM 1589 O O . ALA A 1 207 ? 62.793 15.893 -79.342 1.00 71.38 207 ALA A O 1
ATOM 1590 N N . ALA A 1 208 ? 61.010 16.569 -78.151 1.00 69.31 208 ALA A N 1
ATOM 1591 C CA . ALA A 1 208 ? 60.734 17.752 -78.964 1.00 69.31 208 ALA A CA 1
ATOM 1592 C C . ALA A 1 208 ? 61.906 18.752 -78.945 1.00 69.31 208 ALA A C 1
ATOM 1594 O O . ALA A 1 208 ? 62.303 19.262 -79.991 1.00 69.31 208 ALA A O 1
ATOM 1595 N N . SER A 1 209 ? 62.513 18.994 -77.776 1.00 71.94 209 SER A N 1
ATOM 1596 C CA . SER A 1 209 ? 63.665 19.899 -77.652 1.00 71.94 209 SER A CA 1
ATOM 1597 C C . SER A 1 209 ? 64.935 19.377 -78.337 1.00 71.94 209 SER A C 1
ATOM 1599 O O . SER A 1 209 ? 65.696 20.166 -78.898 1.00 71.94 209 SER A O 1
ATOM 1601 N N . ILE A 1 210 ? 65.158 18.058 -78.335 1.00 71.69 210 ILE A N 1
ATOM 1602 C CA . ILE A 1 210 ? 66.273 17.424 -79.053 1.00 71.69 210 ILE A CA 1
ATOM 1603 C C . ILE A 1 210 ? 66.066 17.563 -80.564 1.00 71.69 210 ILE A C 1
ATOM 1605 O O . ILE A 1 210 ? 66.983 17.995 -81.262 1.00 71.69 210 ILE A O 1
ATOM 1609 N N . GLY A 1 211 ? 64.855 17.283 -81.058 1.00 69.12 211 GLY A N 1
ATOM 1610 C CA . GLY A 1 211 ? 64.508 17.464 -82.468 1.00 69.12 211 GLY A CA 1
ATOM 1611 C C . GLY A 1 211 ? 64.675 18.916 -82.929 1.00 69.12 211 GLY A C 1
ATOM 1612 O O . GLY A 1 211 ? 65.298 19.168 -83.956 1.00 69.12 211 GLY A O 1
ATOM 1613 N N . ALA A 1 212 ? 64.225 19.886 -82.127 1.00 68.38 212 ALA A N 1
ATOM 1614 C CA . ALA A 1 212 ? 64.413 21.308 -82.419 1.00 68.38 212 ALA A CA 1
ATOM 1615 C C . ALA A 1 212 ? 65.900 21.707 -82.498 1.00 68.38 212 ALA A C 1
ATOM 1617 O O . ALA A 1 212 ? 66.283 22.476 -83.379 1.00 68.38 212 ALA A 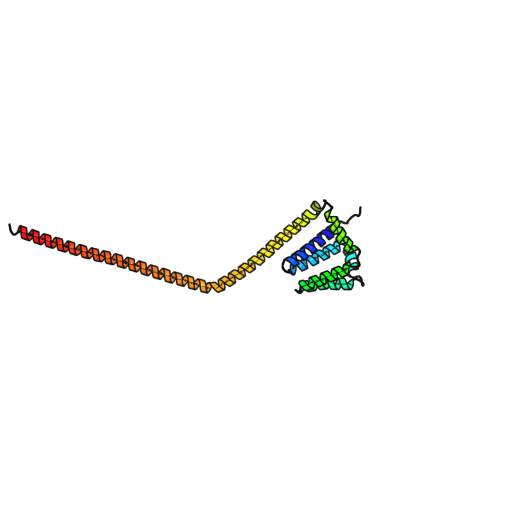O 1
ATOM 1618 N N . ARG A 1 213 ? 66.758 21.154 -81.627 1.00 68.75 213 ARG A N 1
ATOM 1619 C CA . ARG A 1 213 ? 68.215 21.372 -81.691 1.00 68.75 213 ARG A CA 1
ATOM 1620 C C . ARG A 1 213 ? 68.850 20.740 -82.928 1.00 68.75 213 ARG A C 1
ATOM 1622 O O . ARG A 1 213 ? 69.727 21.360 -83.517 1.00 68.75 213 ARG A O 1
ATOM 1629 N N . GLN A 1 214 ? 68.419 19.546 -83.338 1.00 69.69 214 GLN A N 1
ATOM 1630 C CA . GLN A 1 214 ? 68.906 18.904 -84.566 1.00 69.69 214 GLN A CA 1
ATOM 1631 C C . GLN A 1 214 ? 68.509 19.694 -85.819 1.00 69.69 214 GLN A C 1
ATOM 1633 O O . GLN A 1 214 ? 69.345 19.903 -86.695 1.00 69.69 214 GLN A O 1
ATOM 1638 N N . VAL A 1 215 ? 67.273 20.202 -85.875 1.00 68.75 215 VAL A N 1
ATOM 1639 C CA . VAL A 1 215 ? 66.812 21.069 -86.969 1.00 68.75 215 VAL A CA 1
ATOM 1640 C C . VAL A 1 215 ? 67.606 22.379 -86.992 1.00 68.75 215 VAL A C 1
ATOM 1642 O O . VAL A 1 215 ? 68.142 22.744 -88.036 1.00 68.75 215 VAL A O 1
ATOM 1645 N N . ALA A 1 216 ? 67.778 23.047 -85.847 1.00 66.75 216 ALA A N 1
ATOM 1646 C CA . ALA A 1 216 ? 68.584 24.267 -85.761 1.00 66.75 216 ALA A CA 1
ATOM 1647 C C . ALA A 1 216 ? 70.053 24.040 -86.174 1.00 66.75 216 ALA A C 1
ATOM 1649 O O . ALA A 1 216 ? 70.623 24.861 -86.889 1.00 66.75 216 ALA A O 1
ATOM 1650 N N . ALA A 1 217 ? 70.650 22.906 -85.791 1.00 64.88 217 ALA A N 1
ATOM 1651 C CA . ALA A 1 217 ? 72.002 22.531 -86.207 1.00 64.88 217 ALA A CA 1
ATOM 1652 C C . ALA A 1 217 ? 72.100 22.257 -87.719 1.00 64.88 217 ALA A C 1
ATOM 1654 O O . ALA A 1 217 ? 73.078 22.654 -88.344 1.00 64.88 217 ALA A O 1
ATOM 1655 N N . SER A 1 218 ? 71.083 21.634 -88.326 1.00 61.06 218 SER A N 1
ATOM 1656 C CA . SER A 1 218 ? 71.053 21.391 -89.777 1.00 61.06 218 SER A CA 1
ATOM 1657 C C . SER A 1 218 ? 70.920 22.675 -90.606 1.00 61.06 218 SER A C 1
ATOM 1659 O O . SER A 1 218 ? 71.494 22.763 -91.686 1.00 61.06 218 SER A O 1
ATOM 1661 N N . VAL A 1 219 ? 70.233 23.695 -90.079 1.00 64.62 219 VAL A N 1
ATOM 1662 C CA . VAL A 1 219 ? 70.111 25.017 -90.717 1.00 64.62 219 VAL A CA 1
ATOM 1663 C C . VAL A 1 219 ? 71.414 25.816 -90.600 1.00 64.62 219 VAL A C 1
ATOM 1665 O O . VAL A 1 219 ? 71.797 26.486 -91.550 1.00 64.62 219 VAL A O 1
ATOM 1668 N N . ALA A 1 220 ? 72.132 25.711 -89.477 1.00 60.31 220 ALA A N 1
ATOM 1669 C CA . ALA A 1 220 ? 73.400 26.415 -89.265 1.00 60.31 220 ALA A CA 1
ATOM 1670 C C . ALA A 1 220 ? 74.584 25.859 -90.085 1.00 60.31 220 ALA A C 1
ATOM 1672 O O . ALA A 1 220 ? 75.579 26.553 -90.252 1.00 60.31 220 ALA A O 1
ATOM 1673 N N . VAL A 1 221 ? 74.499 24.617 -90.573 1.00 59.62 221 VAL A N 1
ATOM 1674 C CA . VAL A 1 221 ? 75.537 23.975 -91.410 1.00 59.62 221 VAL A CA 1
ATOM 1675 C C . VAL A 1 221 ? 75.255 24.147 -92.915 1.00 59.62 221 VAL A C 1
ATOM 1677 O O . VAL A 1 221 ? 76.129 23.889 -93.737 1.00 59.62 221 VAL A O 1
ATOM 1680 N N . GLY A 1 222 ? 74.046 24.580 -93.288 1.00 56.16 222 GLY A N 1
ATOM 1681 C CA . GLY A 1 222 ? 73.592 24.700 -94.680 1.00 56.16 222 GLY A CA 1
ATOM 1682 C C . GLY A 1 222 ? 73.575 26.117 -95.269 1.00 56.16 222 GLY A C 1
ATOM 1683 O O . GLY A 1 222 ? 73.012 26.286 -96.350 1.00 56.16 222 GLY A O 1
ATOM 1684 N N . GLY A 1 223 ? 74.137 27.117 -94.583 1.00 44.06 223 GLY A N 1
ATOM 1685 C CA . GLY A 1 223 ? 74.284 28.500 -95.063 1.00 44.06 223 GLY A CA 1
ATOM 1686 C C . GLY A 1 223 ? 75.723 28.971 -94.943 1.00 44.06 223 GLY A C 1
ATOM 1687 O O . GLY A 1 223 ? 76.139 29.758 -95.819 1.00 44.06 223 GLY A O 1
#